Protein AF-A0A1Y1S8Y3-F1 (afdb_monomer_lite)

InterPro domains:
  IPR007216 CCR4-NOT transcription complex subunit 9 [PF04078] (50-292)
  IPR007216 CCR4-NOT transcription complex subunit 9 [PTHR12262] (25-291)
  IPR011989 Armadillo-like helical [G3DSA:1.25.10.10] (20-295)
  IPR016024 Armadillo-type fold [SSF48371] (67-255)

Organism: NCBI:txid1081671

Structure (mmCIF, N/CA/C/O backbone):
data_AF-A0A1Y1S8Y3-F1
#
_entry.id   AF-A0A1Y1S8Y3-F1
#
loop_
_atom_site.group_PDB
_atom_site.id
_atom_site.type_symbol
_atom_site.label_atom_id
_atom_site.label_alt_id
_atom_site.label_comp_id
_atom_site.label_asym_id
_atom_site.label_entity_id
_atom_site.label_seq_id
_atom_site.pdbx_PDB_ins_code
_atom_site.Cartn_x
_atom_site.Cartn_y
_atom_site.Cartn_z
_atom_site.occupancy
_atom_site.B_iso_or_equiv
_atom_site.auth_seq_id
_atom_site.auth_comp_id
_atom_site.auth_asym_id
_atom_site.auth_atom_id
_atom_site.pdbx_PDB_model_num
ATOM 1 N N . MET A 1 1 ? -6.348 7.889 -20.818 1.00 48.16 1 MET A N 1
ATOM 2 C CA . MET A 1 1 ? -5.487 6.954 -21.581 1.00 48.16 1 MET A CA 1
ATOM 3 C C . MET A 1 1 ? -6.387 5.888 -22.171 1.00 48.16 1 MET A C 1
ATOM 5 O O . MET A 1 1 ? -7.172 5.335 -21.415 1.00 48.16 1 MET A O 1
ATOM 9 N N . LYS A 1 2 ? -6.332 5.651 -23.490 1.00 38.19 2 LYS A N 1
ATOM 10 C CA . LYS A 1 2 ? -7.105 4.580 -24.145 1.00 38.19 2 LYS A CA 1
ATOM 11 C C . LYS A 1 2 ? -6.863 3.244 -23.430 1.00 38.19 2 LYS A C 1
ATOM 13 O O . LYS A 1 2 ? -5.738 2.984 -23.001 1.00 38.19 2 LYS A O 1
ATOM 18 N N . SER A 1 3 ? -7.905 2.426 -23.333 1.00 47.00 3 SER A N 1
ATOM 19 C CA . SER A 1 3 ? -7.959 1.068 -22.779 1.00 47.00 3 SER A CA 1
ATOM 20 C C . SER A 1 3 ? -7.138 0.062 -23.604 1.00 47.00 3 SER A C 1
ATOM 22 O O . SER A 1 3 ? -7.634 -0.967 -24.046 1.00 47.00 3 SER A O 1
ATOM 24 N N . LYS A 1 4 ? -5.853 0.349 -23.852 1.00 53.56 4 LYS A N 1
ATOM 25 C CA . LYS A 1 4 ? -4.958 -0.598 -24.522 1.00 53.56 4 LYS A CA 1
ATOM 26 C C . LYS A 1 4 ? -4.718 -1.786 -23.596 1.00 53.56 4 LYS A C 1
ATOM 28 O O . LYS A 1 4 ? -4.278 -1.619 -22.460 1.00 53.56 4 LYS A O 1
ATOM 33 N N . GLU A 1 5 ? -5.036 -2.985 -24.078 1.00 55.22 5 GLU A N 1
ATOM 34 C CA . GLU A 1 5 ? -4.913 -4.205 -23.283 1.00 55.22 5 GLU A CA 1
ATOM 35 C C . GLU A 1 5 ? -3.456 -4.579 -23.020 1.00 55.22 5 GLU A C 1
ATOM 37 O O . GLU A 1 5 ? -3.153 -4.962 -21.894 1.00 55.22 5 GLU A O 1
ATOM 42 N N . ASN A 1 6 ? -2.554 -4.331 -23.973 1.00 62.25 6 ASN A N 1
ATOM 43 C CA . ASN A 1 6 ? -1.124 -4.607 -23.854 1.00 62.25 6 ASN A CA 1
ATOM 44 C C . ASN A 1 6 ? -0.312 -3.363 -24.224 1.00 62.25 6 ASN A C 1
ATOM 46 O O . ASN A 1 6 ? -0.560 -2.750 -25.262 1.00 62.25 6 ASN A O 1
ATOM 50 N N . PHE A 1 7 ? 0.642 -3.008 -23.366 1.00 65.31 7 PHE A N 1
ATOM 51 C CA . PHE A 1 7 ? 1.628 -1.967 -23.635 1.00 65.31 7 PHE A CA 1
ATOM 52 C C . PHE A 1 7 ? 2.922 -2.618 -24.125 1.00 65.31 7 PHE A C 1
ATOM 54 O O . PHE A 1 7 ? 3.367 -3.623 -23.575 1.00 65.31 7 PHE A O 1
ATOM 61 N N . THR A 1 8 ? 3.518 -2.034 -25.153 1.00 64.56 8 THR A N 1
ATOM 62 C CA . THR A 1 8 ? 4.810 -2.407 -25.734 1.00 64.56 8 THR A CA 1
ATOM 63 C C . THR A 1 8 ? 5.733 -1.194 -25.722 1.00 64.56 8 THR A C 1
ATOM 65 O O . THR A 1 8 ? 5.259 -0.065 -25.639 1.00 64.56 8 THR A O 1
ATOM 68 N N . ALA A 1 9 ? 7.049 -1.389 -25.846 1.00 59.84 9 ALA A N 1
ATOM 69 C CA . ALA A 1 9 ? 8.006 -0.275 -25.887 1.00 59.84 9 ALA A CA 1
ATOM 70 C C . ALA A 1 9 ? 7.696 0.765 -26.990 1.00 59.84 9 ALA A C 1
ATOM 72 O O . ALA A 1 9 ? 8.004 1.940 -26.823 1.00 59.84 9 ALA A O 1
ATOM 73 N N . ALA A 1 10 ? 7.025 0.353 -28.075 1.00 64.38 10 ALA A N 1
ATOM 74 C CA . ALA A 1 10 ? 6.591 1.226 -29.169 1.00 64.38 10 ALA A CA 1
ATOM 75 C C . ALA A 1 10 ? 5.428 2.171 -28.801 1.00 64.38 10 ALA A C 1
ATOM 77 O O . ALA A 1 10 ? 5.121 3.088 -29.556 1.00 64.38 10 ALA A O 1
ATOM 78 N N . ASP A 1 11 ? 4.769 1.961 -27.659 1.00 68.25 11 ASP A N 1
ATOM 79 C CA . ASP A 1 11 ? 3.656 2.797 -27.192 1.00 68.25 11 ASP A CA 1
ATOM 80 C C . ASP A 1 11 ? 4.110 4.068 -26.466 1.00 68.25 11 ASP A C 1
ATOM 82 O O . ASP A 1 11 ? 3.275 4.827 -25.963 1.00 68.25 11 ASP A O 1
ATOM 86 N N . PHE A 1 12 ? 5.422 4.288 -26.383 1.00 76.19 12 PHE A N 1
ATOM 87 C CA . PHE A 1 12 ? 6.013 5.315 -25.544 1.00 76.19 12 PHE A CA 1
ATOM 88 C C . PHE A 1 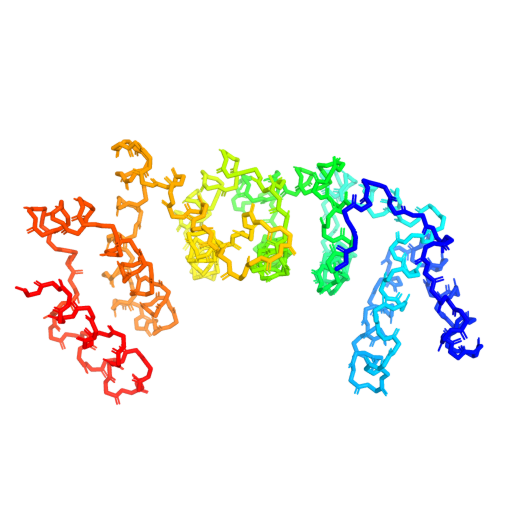12 ? 6.996 6.176 -26.315 1.00 76.19 12 PHE A C 1
ATOM 90 O O . PHE A 1 12 ? 7.790 5.699 -27.122 1.00 76.19 12 PHE A O 1
ATOM 97 N N . GLU A 1 13 ? 6.954 7.468 -26.020 1.00 82.50 13 GLU A N 1
ATOM 98 C CA . GLU A 1 13 ? 7.776 8.485 -26.661 1.00 82.50 13 GLU A CA 1
ATOM 99 C C . GLU A 1 13 ? 9.166 8.515 -26.009 1.00 82.50 13 GLU A C 1
ATOM 101 O O . GLU A 1 13 ? 9.552 9.495 -25.380 1.00 82.50 13 GLU A O 1
ATOM 106 N N . ILE A 1 14 ? 9.924 7.418 -26.141 1.00 81.38 14 ILE A N 1
ATOM 107 C CA . ILE A 1 14 ? 11.289 7.281 -25.590 1.00 81.38 14 ILE A CA 1
ATOM 108 C C . ILE A 1 14 ? 12.206 8.406 -26.105 1.00 81.38 14 ILE A C 1
ATOM 110 O O . ILE A 1 14 ? 13.127 8.820 -25.407 1.00 81.38 14 ILE A O 1
ATOM 114 N N . GLU A 1 15 ? 11.902 8.965 -27.279 1.00 82.12 15 GLU A N 1
ATOM 115 C CA . GLU A 1 15 ? 12.566 10.136 -27.868 1.00 82.12 15 GLU A CA 1
ATOM 116 C C . GLU A 1 15 ? 12.529 11.391 -26.975 1.00 82.12 15 GLU A C 1
ATOM 118 O O . GLU A 1 15 ? 13.373 12.271 -27.126 1.00 82.12 15 GLU A O 1
ATOM 123 N N . LYS A 1 16 ? 11.597 11.478 -26.014 1.00 85.19 16 LYS A N 1
ATOM 124 C CA . LYS A 1 16 ? 11.555 12.560 -25.014 1.00 85.19 16 LYS A CA 1
ATOM 125 C C . LYS A 1 16 ? 12.667 12.473 -23.972 1.00 85.19 16 LYS A C 1
ATOM 127 O O . LYS A 1 16 ? 12.916 13.446 -23.260 1.00 85.19 16 LYS A O 1
ATOM 132 N N . ILE A 1 17 ? 13.297 11.312 -23.818 1.00 88.06 17 ILE A N 1
ATOM 133 C CA . ILE A 1 17 ? 14.386 11.131 -22.863 1.00 88.06 17 ILE A CA 1
ATOM 134 C C . ILE A 1 17 ? 15.660 11.695 -23.488 1.00 88.06 17 ILE A C 1
ATOM 136 O O . ILE A 1 17 ? 16.074 11.278 -24.567 1.00 88.06 17 ILE A O 1
ATOM 140 N N . GLU A 1 18 ? 16.319 12.618 -22.787 1.00 90.50 18 GLU A N 1
ATOM 141 C CA . GLU A 1 18 ? 17.597 13.175 -23.234 1.00 90.50 18 GLU A CA 1
ATOM 142 C C . GLU A 1 18 ? 18.614 12.057 -23.550 1.00 90.50 18 GLU A C 1
ATOM 144 O O . GLU A 1 18 ? 18.798 11.161 -22.717 1.00 90.50 18 GLU A O 1
ATOM 149 N N . PRO A 1 19 ? 19.353 12.118 -24.676 1.00 90.19 19 PRO A N 1
ATOM 150 C CA . PRO A 1 19 ? 20.247 11.036 -25.104 1.00 90.19 19 PRO A CA 1
ATOM 151 C C . PRO A 1 19 ? 21.279 10.610 -24.051 1.00 90.19 19 PRO A C 1
ATOM 153 O O . PRO A 1 19 ? 21.524 9.422 -23.850 1.00 90.19 19 PRO A O 1
ATOM 156 N N . ASN A 1 20 ? 21.850 11.571 -23.317 1.00 90.69 20 ASN A N 1
ATOM 157 C CA . ASN A 1 20 ? 22.802 11.285 -22.239 1.00 90.69 20 ASN A CA 1
ATOM 158 C C . ASN A 1 20 ? 22.142 10.530 -21.075 1.00 90.69 20 ASN A C 1
ATOM 160 O O . ASN A 1 20 ? 22.729 9.602 -20.521 1.00 90.69 20 ASN A O 1
ATOM 164 N N . THR A 1 21 ? 20.908 10.907 -20.730 1.00 91.12 21 THR A N 1
ATOM 165 C CA . THR A 1 21 ? 20.109 10.227 -19.705 1.00 91.12 21 THR A CA 1
ATOM 166 C C . THR A 1 21 ? 19.764 8.807 -20.152 1.00 91.12 21 THR A C 1
ATOM 168 O O . THR A 1 21 ? 19.892 7.878 -19.359 1.00 91.12 21 THR A O 1
ATOM 171 N N . LEU A 1 22 ? 19.396 8.618 -21.421 1.00 91.69 22 LEU A N 1
ATOM 172 C CA . LEU A 1 22 ? 19.073 7.309 -21.991 1.00 91.69 22 LEU A CA 1
ATOM 173 C C . LEU A 1 22 ? 20.278 6.353 -21.991 1.00 91.69 22 LEU A C 1
ATOM 175 O O . LEU A 1 22 ? 20.147 5.193 -21.596 1.00 91.69 22 LEU A O 1
ATOM 179 N N . ASN A 1 23 ? 21.461 6.839 -22.376 1.00 92.56 23 ASN A N 1
ATOM 180 C CA . ASN A 1 23 ? 22.696 6.048 -22.356 1.00 92.56 23 ASN A CA 1
ATOM 181 C C . ASN A 1 23 ? 23.056 5.599 -20.934 1.00 92.56 23 ASN A C 1
ATOM 183 O O . ASN A 1 23 ? 23.370 4.429 -20.709 1.00 92.56 23 ASN A O 1
ATOM 187 N N . LEU A 1 24 ? 22.960 6.511 -19.963 1.00 94.19 24 LEU A N 1
ATOM 188 C CA . LEU A 1 24 ? 23.229 6.195 -18.563 1.00 94.19 24 LEU A CA 1
ATOM 189 C C . LEU A 1 24 ? 22.193 5.220 -17.985 1.00 94.19 24 LEU A C 1
ATOM 191 O O . LEU A 1 24 ? 22.572 4.269 -17.307 1.00 94.19 24 LEU A O 1
ATOM 195 N N . LEU A 1 25 ? 20.905 5.402 -18.296 1.00 93.81 25 LEU A N 1
ATOM 196 C CA . LEU A 1 25 ? 19.848 4.458 -17.919 1.00 93.81 25 LEU A CA 1
ATOM 197 C C . LEU A 1 25 ? 20.121 3.062 -18.476 1.00 93.81 25 LEU A C 1
ATOM 199 O O . LEU A 1 25 ? 20.047 2.089 -17.736 1.00 93.81 25 LEU A O 1
ATOM 203 N N . THR A 1 26 ? 20.477 2.965 -19.756 1.00 93.62 26 THR A N 1
ATOM 204 C CA . THR A 1 26 ? 20.794 1.690 -20.416 1.00 93.62 26 THR A CA 1
ATOM 205 C C . THR A 1 26 ? 21.944 0.974 -19.710 1.00 93.62 26 THR A C 1
ATOM 207 O O . THR A 1 26 ? 21.852 -0.224 -19.431 1.00 93.62 26 THR A O 1
ATOM 210 N N . HIS A 1 27 ? 23.003 1.712 -19.364 1.00 95.44 27 HIS A N 1
ATOM 211 C CA . HIS A 1 27 ? 24.125 1.178 -18.598 1.00 95.44 27 HIS A CA 1
ATOM 212 C C . HIS A 1 27 ? 23.679 0.684 -17.216 1.00 95.44 27 HIS A C 1
ATOM 214 O O . HIS A 1 27 ? 23.921 -0.469 -16.880 1.00 95.44 27 HIS A O 1
ATOM 220 N N . LEU A 1 28 ? 22.977 1.516 -16.440 1.00 95.38 28 LEU A N 1
ATOM 221 C CA . LEU A 1 28 ? 22.534 1.164 -15.087 1.00 95.38 28 LEU A CA 1
ATOM 222 C C . LEU A 1 28 ? 21.593 -0.045 -15.079 1.00 95.38 28 LEU A C 1
ATOM 224 O O . LEU A 1 28 ? 21.783 -0.956 -14.281 1.00 95.38 28 LEU A O 1
ATOM 228 N N . VAL A 1 29 ? 20.614 -0.098 -15.986 1.00 94.75 29 VAL A N 1
ATOM 229 C CA . VAL A 1 29 ? 19.689 -1.237 -16.093 1.00 94.75 29 VAL A CA 1
ATOM 230 C C . VAL A 1 29 ? 20.443 -2.520 -16.443 1.00 94.75 29 VAL A C 1
ATOM 232 O O . VAL A 1 29 ? 20.215 -3.555 -15.819 1.00 94.75 29 VAL A O 1
ATOM 235 N N . THR A 1 30 ? 21.391 -2.449 -17.380 1.00 94.50 30 THR A N 1
ATOM 236 C CA . THR A 1 30 ? 22.232 -3.600 -17.740 1.00 94.50 30 THR A CA 1
ATOM 237 C C . THR A 1 30 ? 23.092 -4.053 -16.557 1.00 94.50 30 THR A C 1
ATOM 239 O O . THR A 1 30 ? 23.192 -5.253 -16.302 1.00 94.50 30 THR A O 1
ATOM 242 N N . SER A 1 31 ? 23.653 -3.116 -15.788 1.00 93.50 31 SER A N 1
ATOM 243 C CA . SER A 1 31 ? 24.420 -3.422 -14.577 1.00 93.50 31 SER A CA 1
ATOM 244 C C . SER A 1 31 ? 23.573 -4.125 -13.520 1.00 93.50 31 SER A C 1
ATOM 246 O O . SER A 1 31 ? 24.040 -5.101 -12.942 1.00 93.50 31 SER A O 1
ATOM 248 N N . VAL A 1 32 ? 22.320 -3.703 -13.305 1.00 92.44 32 VAL A N 1
ATOM 249 C CA . VAL A 1 32 ? 21.393 -4.381 -12.376 1.00 92.44 32 VAL A CA 1
ATOM 250 C C . VAL A 1 32 ? 21.122 -5.820 -12.801 1.00 92.44 32 VAL A C 1
ATOM 252 O O . VAL A 1 32 ? 21.079 -6.710 -11.956 1.00 92.44 32 VAL A O 1
ATOM 255 N N . MET A 1 33 ? 20.970 -6.064 -14.104 1.00 91.62 33 MET A N 1
ATOM 256 C CA . MET A 1 33 ? 20.730 -7.411 -14.631 1.00 91.62 33 MET A CA 1
ATOM 257 C C . MET A 1 33 ? 21.935 -8.346 -14.466 1.00 91.62 33 MET A C 1
ATOM 259 O O . MET A 1 33 ? 21.764 -9.560 -14.395 1.00 91.62 33 MET A O 1
ATOM 263 N N . GLN A 1 34 ? 23.152 -7.801 -14.425 1.00 89.69 34 GLN A N 1
ATOM 264 C CA . GLN A 1 34 ? 24.378 -8.574 -14.210 1.00 89.69 34 GLN A CA 1
ATOM 265 C C . GLN A 1 34 ? 24.706 -8.740 -12.724 1.00 89.69 34 GLN A C 1
ATOM 267 O O . GLN A 1 34 ? 25.225 -9.776 -12.313 1.00 89.69 34 GLN A O 1
ATOM 272 N N . ASN A 1 35 ? 24.427 -7.712 -11.925 1.00 87.62 35 ASN A N 1
ATOM 273 C CA . ASN A 1 35 ? 24.719 -7.675 -10.506 1.00 87.62 35 ASN A CA 1
ATOM 274 C C . ASN A 1 35 ? 23.635 -6.895 -9.754 1.00 87.62 35 ASN A C 1
ATOM 276 O O . ASN A 1 35 ? 23.517 -5.674 -9.869 1.00 87.62 35 ASN A O 1
ATOM 280 N N . GLU A 1 36 ? 22.906 -7.602 -8.893 1.00 83.62 36 GLU A N 1
ATOM 281 C CA . GLU A 1 36 ? 21.835 -7.031 -8.076 1.00 83.62 36 GLU A CA 1
ATOM 282 C C . GLU A 1 36 ? 22.298 -5.872 -7.180 1.00 83.62 36 GLU A C 1
ATOM 284 O O . GLU A 1 36 ? 21.490 -5.018 -6.815 1.00 83.62 36 GLU A O 1
ATOM 289 N N . SER A 1 37 ? 23.589 -5.797 -6.828 1.00 84.94 37 SER A N 1
ATOM 290 C CA . SER A 1 37 ? 24.108 -4.693 -6.014 1.00 84.94 37 SER A CA 1
ATOM 291 C C . SER A 1 37 ? 24.010 -3.338 -6.717 1.00 84.94 37 SER A C 1
ATOM 293 O O . SER A 1 37 ? 23.940 -2.319 -6.039 1.00 84.94 37 SER A O 1
ATOM 295 N N . ALA A 1 38 ? 23.946 -3.307 -8.053 1.00 89.94 38 ALA A N 1
ATOM 296 C CA . ALA A 1 38 ? 23.761 -2.073 -8.816 1.00 89.94 38 ALA A CA 1
ATOM 297 C C . ALA A 1 38 ? 22.335 -1.497 -8.689 1.00 89.94 38 ALA A C 1
ATOM 299 O O . ALA A 1 38 ? 22.071 -0.379 -9.133 1.00 89.94 38 ALA A O 1
ATOM 300 N N . ALA A 1 39 ? 21.393 -2.226 -8.069 1.00 91.31 39 ALA A N 1
ATOM 301 C CA . ALA A 1 39 ? 20.014 -1.765 -7.911 1.00 91.31 39 ALA A CA 1
ATOM 302 C C . ALA A 1 39 ? 19.911 -0.481 -7.074 1.00 91.31 39 ALA A C 1
ATOM 304 O O . ALA A 1 39 ? 19.016 0.328 -7.318 1.00 91.31 39 ALA A O 1
ATOM 305 N N . SER A 1 40 ? 20.824 -0.264 -6.118 1.00 92.38 40 SER A N 1
ATOM 306 C CA . SER A 1 40 ? 20.867 0.982 -5.343 1.00 92.38 40 SER A CA 1
ATOM 307 C C . SER A 1 40 ? 21.249 2.183 -6.205 1.00 92.38 40 SER A C 1
ATOM 309 O O . SER A 1 40 ? 20.622 3.229 -6.083 1.00 92.38 40 SER A O 1
ATOM 311 N N . GLU A 1 41 ? 22.210 2.023 -7.118 1.00 94.25 41 GLU A N 1
ATOM 312 C CA . GLU A 1 41 ? 22.646 3.096 -8.021 1.00 94.25 41 GLU A CA 1
ATOM 313 C C . GLU A 1 41 ? 21.522 3.498 -8.979 1.00 94.25 41 GLU A C 1
ATOM 315 O O . GLU A 1 41 ? 21.231 4.683 -9.150 1.00 94.25 41 GLU A O 1
ATOM 320 N N . LEU A 1 42 ? 20.829 2.510 -9.562 1.00 95.56 42 LEU A N 1
ATOM 321 C CA . LEU A 1 42 ? 19.668 2.779 -10.408 1.00 95.56 42 LEU A CA 1
ATOM 322 C C . LEU A 1 42 ? 18.541 3.449 -9.610 1.00 95.56 42 LEU A C 1
ATOM 324 O O . LEU A 1 42 ? 17.929 4.400 -10.094 1.00 95.56 42 LEU A O 1
ATOM 328 N N . TYR A 1 43 ? 18.277 2.994 -8.385 1.00 95.12 43 TYR A N 1
ATOM 329 C CA . TYR A 1 43 ? 17.276 3.607 -7.514 1.00 95.12 43 TYR A CA 1
ATOM 330 C C . TYR A 1 43 ? 17.588 5.083 -7.211 1.00 95.12 43 TYR A C 1
ATOM 332 O O . TYR A 1 43 ? 16.712 5.935 -7.375 1.00 95.12 43 TYR A O 1
ATOM 340 N N . GLU A 1 44 ? 18.824 5.402 -6.821 1.00 94.56 44 GLU A N 1
ATOM 341 C CA . GLU A 1 44 ? 19.261 6.777 -6.541 1.00 94.56 44 GLU A CA 1
ATOM 342 C C . GLU A 1 44 ? 19.167 7.665 -7.786 1.00 94.56 44 GLU A C 1
ATOM 344 O O . GLU A 1 44 ? 18.659 8.790 -7.727 1.00 94.56 44 GLU A O 1
ATOM 349 N N . PHE A 1 45 ? 19.578 7.136 -8.941 1.00 94.94 45 PHE A N 1
ATOM 350 C CA . PHE A 1 45 ? 19.455 7.836 -10.213 1.00 94.94 45 PHE A CA 1
ATOM 351 C C . PHE A 1 45 ? 17.995 8.177 -10.540 1.00 94.94 45 PHE A C 1
ATOM 353 O O . PHE A 1 45 ? 17.678 9.316 -10.897 1.00 94.94 45 PHE A O 1
ATOM 360 N N . LEU A 1 46 ? 17.084 7.214 -10.379 1.00 95.38 46 LEU A N 1
ATOM 361 C CA . LEU A 1 46 ? 15.660 7.420 -10.632 1.00 95.38 46 LEU A CA 1
ATOM 362 C C . LEU A 1 46 ? 15.009 8.375 -9.624 1.00 95.38 46 LEU A C 1
ATOM 364 O O . LEU A 1 46 ? 14.139 9.154 -10.018 1.00 95.38 46 LEU A O 1
ATOM 368 N N . GLN A 1 47 ? 15.432 8.369 -8.356 1.00 93.81 47 GLN A N 1
ATOM 369 C CA . GLN A 1 47 ? 15.002 9.379 -7.383 1.00 93.81 47 GLN A CA 1
ATOM 370 C C . GLN A 1 47 ? 15.418 10.787 -7.820 1.00 93.81 47 GLN A C 1
ATOM 372 O O . GLN A 1 47 ? 14.584 11.690 -7.842 1.00 93.81 47 GLN A O 1
ATOM 377 N N . CYS A 1 48 ? 16.670 10.969 -8.242 1.00 93.38 48 CYS A N 1
ATOM 378 C CA . CYS A 1 48 ? 17.148 12.254 -8.748 1.00 93.38 48 CYS A CA 1
ATOM 379 C C . CYS A 1 48 ? 16.347 12.712 -9.979 1.00 93.38 48 CYS A C 1
ATOM 381 O O . CYS A 1 48 ? 15.907 13.863 -10.060 1.00 93.38 48 CYS A O 1
ATOM 383 N N . LYS A 1 49 ? 16.079 11.807 -10.929 1.00 92.06 49 LYS A N 1
ATOM 384 C CA . LYS A 1 49 ? 15.274 12.123 -12.120 1.00 92.06 49 LYS A CA 1
ATOM 385 C C . LYS A 1 49 ? 13.817 12.432 -11.803 1.00 92.06 49 LYS A C 1
ATOM 387 O O . LYS A 1 49 ? 13.242 13.297 -12.456 1.00 92.06 49 LYS A O 1
ATOM 392 N N . LYS A 1 50 ? 13.235 11.826 -10.770 1.00 91.75 50 LYS A N 1
ATOM 393 C CA . LYS A 1 50 ? 11.889 12.182 -10.301 1.00 91.75 50 LYS A CA 1
ATOM 394 C C . LYS A 1 50 ? 11.789 13.654 -9.890 1.00 91.75 50 LYS A C 1
ATOM 396 O O . LYS A 1 50 ? 10.766 14.295 -10.126 1.00 91.75 50 LYS A O 1
ATOM 401 N N . GLU A 1 51 ? 12.843 14.202 -9.293 1.00 90.44 51 GLU A N 1
ATOM 402 C CA . GLU A 1 51 ? 12.874 15.600 -8.852 1.00 90.44 51 GLU A CA 1
ATOM 403 C C . GLU A 1 51 ? 13.252 16.567 -9.980 1.00 90.44 51 GLU A C 1
ATOM 405 O O . GLU A 1 51 ? 12.680 17.657 -10.068 1.00 90.44 51 GLU A O 1
ATOM 410 N N . THR A 1 52 ? 14.171 16.156 -10.858 1.00 88.69 52 THR A N 1
ATOM 411 C CA . THR A 1 52 ? 14.804 17.025 -11.868 1.00 88.69 52 THR A CA 1
ATOM 412 C C . THR A 1 52 ? 14.190 16.941 -13.268 1.00 88.69 52 THR A C 1
ATOM 414 O O . THR A 1 52 ? 14.260 17.913 -14.010 1.00 88.69 52 THR A O 1
ATOM 417 N N . ALA A 1 53 ? 13.562 15.821 -13.635 1.00 84.81 53 ALA A N 1
ATOM 418 C CA . ALA A 1 53 ? 13.071 15.528 -14.986 1.00 84.81 53 ALA A CA 1
ATOM 419 C C . ALA A 1 53 ? 11.580 15.141 -14.983 1.00 84.81 53 ALA A C 1
ATOM 421 O O . ALA A 1 53 ? 11.174 14.116 -15.527 1.00 84.81 53 ALA A O 1
ATOM 422 N N . LYS A 1 54 ? 10.740 15.974 -14.354 1.00 82.56 54 LYS A N 1
ATOM 423 C CA . LYS A 1 54 ? 9.300 15.705 -14.160 1.00 82.56 54 LYS A CA 1
ATOM 424 C C . LYS A 1 54 ? 8.516 15.500 -15.457 1.00 82.56 54 LYS A C 1
ATOM 426 O O . LYS A 1 54 ? 7.509 14.805 -15.441 1.00 82.56 54 LYS A O 1
ATOM 431 N N . GLU A 1 55 ? 8.958 16.106 -16.555 1.00 84.31 55 GLU A N 1
ATOM 432 C CA . GLU A 1 55 ? 8.274 16.023 -17.851 1.00 84.31 55 GLU A CA 1
ATOM 433 C C . GLU A 1 55 ? 8.484 14.678 -18.556 1.00 84.31 55 GLU A C 1
ATOM 435 O O . GLU A 1 55 ? 7.609 14.258 -19.305 1.00 84.31 55 GLU A O 1
ATOM 440 N N . SER A 1 56 ? 9.605 13.995 -18.291 1.00 88.62 56 SER A N 1
ATOM 441 C CA . SER A 1 56 ? 9.975 12.716 -18.917 1.00 88.62 56 SER A CA 1
ATOM 442 C C . SER A 1 56 ? 10.060 11.549 -17.929 1.00 88.62 56 SER A C 1
ATOM 444 O O . SER A 1 56 ? 10.422 10.435 -18.306 1.00 88.62 56 SER A O 1
ATOM 446 N N . ILE A 1 57 ? 9.722 11.766 -16.650 1.00 92.19 57 ILE A N 1
ATOM 447 C CA . ILE A 1 57 ? 9.814 10.736 -15.603 1.00 92.19 57 ILE A CA 1
ATOM 448 C C . ILE A 1 57 ? 8.972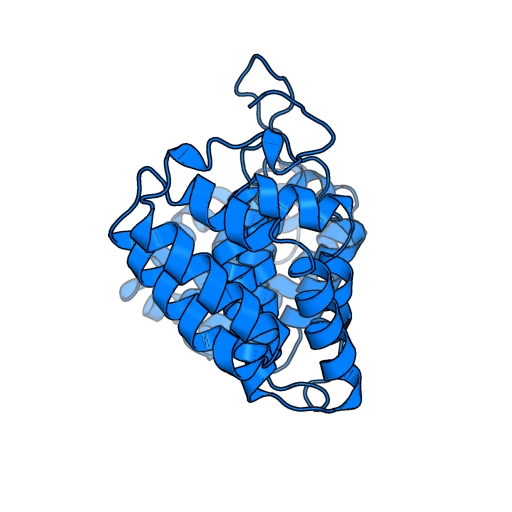 9.500 -15.924 1.00 92.19 57 ILE A C 1
ATOM 450 O O . ILE A 1 57 ? 9.386 8.372 -15.655 1.00 92.19 57 ILE A O 1
ATOM 454 N N . ARG A 1 58 ? 7.816 9.713 -16.558 1.00 91.88 58 ARG A N 1
ATOM 455 C CA . ARG A 1 58 ? 6.932 8.647 -17.019 1.00 91.88 58 ARG A CA 1
ATOM 456 C C . ARG A 1 58 ? 7.636 7.771 -18.049 1.00 91.88 58 ARG A C 1
ATOM 458 O O . ARG A 1 58 ? 7.698 6.555 -17.883 1.00 91.88 58 ARG A O 1
ATOM 465 N N . GLU A 1 59 ? 8.194 8.382 -19.088 1.00 91.50 59 GLU A N 1
ATOM 466 C CA . GLU A 1 59 ? 8.949 7.699 -20.133 1.00 91.50 59 GLU A CA 1
ATOM 467 C C . GLU A 1 59 ? 10.172 6.976 -19.550 1.00 91.50 59 GLU A C 1
ATOM 469 O O . GLU A 1 59 ? 10.454 5.849 -19.950 1.00 91.50 59 GLU A O 1
ATOM 474 N N . ILE A 1 60 ? 10.843 7.555 -18.548 1.00 93.75 60 ILE A N 1
ATOM 475 C CA . ILE A 1 60 ? 11.967 6.925 -17.839 1.00 93.75 60 ILE A CA 1
ATOM 476 C C . ILE A 1 60 ? 11.527 5.652 -17.096 1.00 93.75 60 ILE A C 1
ATOM 478 O O . ILE A 1 60 ? 12.169 4.611 -17.242 1.00 93.75 60 ILE A O 1
ATOM 482 N N . TYR A 1 61 ? 10.445 5.696 -16.311 1.00 94.62 61 TYR A N 1
ATOM 483 C CA . TYR A 1 61 ? 9.961 4.518 -15.572 1.00 94.62 61 TYR A CA 1
ATOM 484 C C . TYR A 1 61 ? 9.518 3.401 -16.507 1.00 94.62 61 TYR A C 1
ATOM 486 O O . TYR A 1 61 ? 9.852 2.235 -16.291 1.00 94.62 61 TYR A O 1
ATOM 494 N N . VAL A 1 62 ? 8.815 3.763 -17.577 1.00 92.81 62 VAL A N 1
ATOM 495 C CA . VAL A 1 62 ? 8.430 2.827 -18.628 1.00 92.81 62 VAL A CA 1
ATOM 496 C C . VAL A 1 62 ? 9.663 2.225 -19.301 1.00 92.81 62 VAL A C 1
ATOM 498 O O . VAL A 1 62 ? 9.712 1.008 -19.466 1.00 92.81 62 VAL A O 1
ATOM 501 N N . PHE A 1 63 ? 10.657 3.039 -19.667 1.00 93.00 63 PHE A N 1
ATOM 502 C CA . PHE A 1 63 ? 11.884 2.558 -20.300 1.00 93.00 63 PHE A CA 1
ATOM 503 C C . PHE A 1 63 ? 12.578 1.508 -19.432 1.00 93.00 63 PHE A C 1
ATOM 505 O O . PHE A 1 63 ? 12.897 0.431 -19.925 1.00 93.00 63 PHE A O 1
ATOM 512 N N . VAL A 1 64 ? 12.752 1.788 -18.136 1.00 94.62 64 VAL A N 1
ATOM 513 C CA . VAL A 1 64 ? 13.360 0.838 -17.193 1.00 94.62 64 VAL A CA 1
ATOM 514 C C . VAL A 1 64 ? 12.529 -0.441 -17.097 1.00 94.62 64 VAL A C 1
ATOM 516 O O . VAL A 1 64 ? 13.070 -1.533 -17.240 1.00 94.62 64 VAL A O 1
ATOM 519 N N . TRP A 1 65 ? 11.213 -0.325 -16.895 1.00 95.25 65 TRP A N 1
ATOM 520 C CA . TRP A 1 65 ? 10.343 -1.484 -16.692 1.00 95.25 65 TRP A CA 1
ATOM 521 C C . TRP A 1 65 ? 10.256 -2.407 -17.912 1.00 95.25 65 TRP A C 1
ATOM 523 O O . TRP A 1 65 ? 10.248 -3.626 -17.755 1.00 95.25 65 TRP A O 1
ATOM 533 N N . PHE A 1 66 ? 10.188 -1.842 -19.119 1.00 92.62 66 PHE A N 1
ATOM 534 C CA . PHE A 1 66 ? 10.095 -2.597 -20.373 1.00 92.62 66 PHE A CA 1
ATOM 535 C C . PHE A 1 66 ? 11.452 -2.849 -21.035 1.00 92.62 66 PHE A C 1
ATOM 537 O O . PHE A 1 66 ? 11.494 -3.363 -22.156 1.00 92.62 66 PHE A O 1
ATOM 544 N N . TYR A 1 67 ? 12.559 -2.527 -20.361 1.00 92.94 67 TYR A N 1
ATOM 545 C CA . TYR A 1 67 ? 13.881 -2.867 -20.862 1.00 92.94 67 TYR A CA 1
ATOM 546 C C . TYR A 1 67 ? 14.005 -4.395 -21.014 1.00 92.94 67 TYR A C 1
ATOM 548 O O . TYR A 1 67 ? 13.629 -5.134 -20.092 1.00 92.94 67 TYR A O 1
ATOM 556 N N . PRO A 1 68 ? 14.509 -4.905 -22.155 1.00 91.00 68 PRO A N 1
ATOM 557 C CA . PRO A 1 68 ? 14.553 -6.338 -22.421 1.00 91.00 68 PRO A CA 1
ATOM 558 C C . PRO A 1 68 ? 15.227 -7.130 -21.295 1.00 91.00 68 PRO A C 1
ATOM 560 O O . PRO A 1 68 ? 16.380 -6.893 -20.953 1.00 91.00 68 PRO A O 1
ATOM 563 N N . GLY A 1 69 ? 14.500 -8.089 -20.718 1.00 91.25 69 GLY A N 1
ATOM 564 C CA . GLY A 1 69 ? 15.003 -8.969 -19.658 1.00 91.25 69 GLY A CA 1
ATOM 565 C C . GLY A 1 69 ? 14.972 -8.389 -18.239 1.00 91.25 69 GLY A C 1
ATOM 566 O O . GLY A 1 69 ? 15.147 -9.153 -17.291 1.00 91.25 69 GLY A O 1
ATOM 567 N N . PHE A 1 70 ? 14.676 -7.098 -18.051 1.00 94.25 70 PHE A N 1
ATOM 568 C CA . PHE A 1 70 ? 14.668 -6.479 -16.721 1.00 94.25 70 PHE A CA 1
ATOM 569 C C . PHE A 1 70 ? 13.607 -7.092 -15.792 1.00 94.25 70 PHE A C 1
ATOM 571 O O . PHE A 1 70 ? 13.913 -7.476 -14.666 1.00 94.25 70 PHE A O 1
ATOM 578 N N . GLN A 1 71 ? 12.380 -7.290 -16.286 1.00 93.69 71 GLN A N 1
ATOM 579 C CA . GLN A 1 71 ? 11.295 -7.921 -15.517 1.00 93.69 71 GLN A CA 1
ATOM 580 C C . GLN A 1 71 ? 11.651 -9.344 -15.061 1.00 93.69 71 GLN A C 1
ATOM 582 O O . GLN A 1 71 ? 11.389 -9.721 -13.920 1.00 93.69 71 GLN A O 1
ATOM 587 N N . LEU A 1 72 ? 12.280 -10.129 -15.943 1.00 92.56 72 LEU A N 1
ATOM 588 C CA . LEU A 1 72 ? 12.735 -11.485 -15.629 1.00 92.56 72 LEU A CA 1
ATOM 589 C C . LEU A 1 72 ? 13.855 -11.466 -14.589 1.00 92.56 72 LEU A C 1
ATOM 591 O O . LEU A 1 72 ? 13.839 -12.284 -13.675 1.00 92.56 72 LEU A O 1
ATOM 595 N N . SER A 1 73 ? 14.786 -10.514 -14.696 1.00 92.38 73 SER A N 1
ATOM 596 C CA . SER A 1 73 ? 15.844 -10.320 -13.705 1.00 92.38 73 SER A CA 1
ATOM 597 C C . SER A 1 73 ? 15.264 -10.009 -12.326 1.00 92.38 73 SER A C 1
ATOM 599 O O . SER A 1 73 ? 15.651 -10.648 -11.354 1.00 92.38 73 SER A O 1
ATOM 601 N N . LEU A 1 74 ? 14.290 -9.093 -12.239 1.00 92.38 74 LEU A N 1
ATOM 602 C CA . LEU A 1 74 ? 13.613 -8.758 -10.982 1.00 92.38 74 LEU A CA 1
ATOM 603 C C . LEU A 1 74 ? 12.924 -9.976 -10.356 1.00 92.38 74 LEU A C 1
ATOM 605 O O . LEU A 1 74 ? 13.057 -10.218 -9.156 1.00 92.38 74 LEU A O 1
ATOM 609 N N . LEU A 1 75 ? 12.199 -10.755 -11.164 1.00 92.00 75 LEU A N 1
ATOM 610 C CA . LEU A 1 75 ? 11.540 -11.975 -10.696 1.00 92.00 75 LEU A CA 1
ATOM 611 C C . LEU A 1 75 ? 12.548 -13.022 -10.236 1.00 92.00 75 LEU A C 1
ATOM 613 O O . LEU A 1 75 ? 12.334 -13.650 -9.205 1.00 92.00 75 LEU A O 1
ATOM 617 N N . ASN A 1 76 ? 13.654 -13.189 -10.960 1.00 90.81 76 ASN A N 1
ATOM 618 C CA . ASN A 1 76 ? 14.717 -14.099 -10.559 1.00 90.81 76 ASN A CA 1
ATOM 619 C C . ASN A 1 76 ? 15.303 -13.704 -9.198 1.00 90.81 76 ASN A C 1
ATOM 621 O O . ASN A 1 76 ? 15.458 -14.571 -8.341 1.00 90.81 76 ASN A O 1
ATOM 625 N N . SER A 1 77 ? 15.553 -12.414 -8.964 1.00 89.75 77 SER A N 1
ATOM 626 C CA . SER A 1 77 ? 16.024 -11.907 -7.670 1.00 89.75 77 SER A CA 1
ATOM 627 C C . SER A 1 77 ? 15.019 -12.156 -6.543 1.00 89.75 77 SER A C 1
ATOM 629 O O . SER A 1 77 ? 15.382 -12.642 -5.472 1.00 89.75 77 SER A O 1
ATOM 631 N N . ILE A 1 78 ? 13.733 -11.890 -6.796 1.00 90.44 78 ILE A N 1
ATOM 632 C CA . ILE A 1 78 ? 12.651 -12.138 -5.834 1.00 90.44 78 ILE A CA 1
ATOM 633 C C . ILE A 1 78 ? 12.547 -13.631 -5.493 1.00 90.44 78 ILE A C 1
ATOM 635 O O . ILE A 1 78 ? 12.485 -13.989 -4.318 1.00 90.44 78 ILE A O 1
ATOM 639 N N . CYS A 1 79 ? 12.549 -14.503 -6.500 1.00 89.19 79 CYS A N 1
ATOM 640 C CA . CYS A 1 79 ? 12.441 -15.947 -6.310 1.00 89.19 79 CYS A CA 1
ATOM 641 C C . CYS A 1 79 ? 13.688 -16.538 -5.640 1.00 89.19 79 CYS A C 1
ATOM 643 O O . CYS A 1 79 ? 13.568 -17.409 -4.781 1.00 89.19 79 CYS A O 1
ATOM 645 N N . SER A 1 80 ? 14.880 -16.053 -5.996 1.00 87.31 80 SER A N 1
ATOM 646 C CA . SER A 1 80 ? 16.143 -16.501 -5.395 1.00 87.31 80 SER A CA 1
ATOM 647 C C . SER A 1 80 ? 16.213 -16.148 -3.912 1.00 87.31 80 SER A C 1
ATOM 649 O O . SER A 1 80 ? 16.717 -16.932 -3.113 1.00 87.31 80 SER A O 1
ATOM 651 N N . ALA A 1 81 ? 15.626 -15.020 -3.503 1.00 86.81 81 ALA A N 1
ATOM 652 C CA . ALA A 1 81 ? 15.584 -14.635 -2.097 1.00 86.81 81 ALA A CA 1
ATOM 653 C C . ALA A 1 81 ? 14.837 -15.631 -1.193 1.00 86.81 81 ALA A C 1
ATOM 655 O O . ALA A 1 81 ? 15.073 -15.637 0.014 1.00 86.81 81 ALA A O 1
ATOM 656 N N . TYR A 1 82 ? 13.976 -16.490 -1.746 1.00 85.31 82 TYR A N 1
ATOM 657 C CA . TYR A 1 82 ? 13.335 -17.560 -0.979 1.00 85.31 82 TYR A CA 1
ATOM 658 C C . TYR A 1 82 ? 14.290 -18.686 -0.584 1.00 85.31 82 TYR A C 1
ATOM 660 O O . TYR A 1 82 ? 13.977 -19.447 0.328 1.00 85.31 82 TYR A O 1
ATOM 668 N N . THR A 1 83 ? 15.424 -18.823 -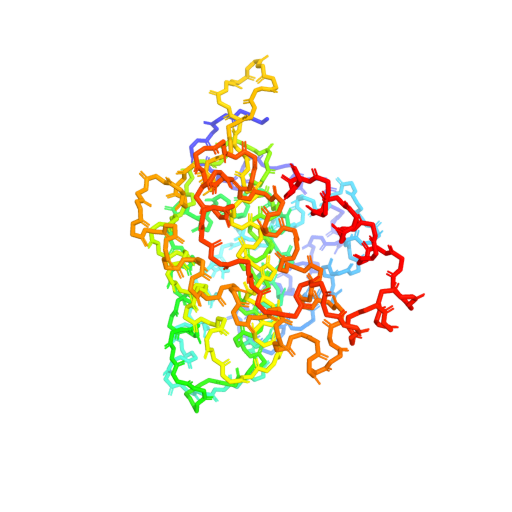1.272 1.00 80.25 83 THR A N 1
ATOM 669 C CA . THR A 1 83 ? 16.376 -19.916 -1.052 1.00 80.25 83 THR A CA 1
ATOM 670 C C . THR A 1 83 ? 17.675 -19.440 -0.414 1.00 80.25 83 THR A C 1
ATOM 672 O O . THR A 1 83 ? 18.229 -20.154 0.418 1.00 80.25 83 THR A O 1
ATOM 675 N N . THR A 1 84 ? 18.167 -18.246 -0.762 1.00 69.25 84 THR A N 1
ATOM 676 C CA . THR A 1 84 ? 19.515 -17.797 -0.372 1.00 69.25 84 THR A CA 1
ATOM 677 C C . THR A 1 84 ? 19.568 -16.820 0.801 1.00 69.25 84 THR A C 1
ATOM 679 O O . THR A 1 84 ? 20.662 -16.546 1.288 1.00 69.25 84 THR A O 1
ATOM 682 N N . ASN A 1 85 ? 18.433 -16.321 1.310 1.00 62.72 85 ASN A N 1
ATOM 683 C CA . ASN A 1 85 ? 18.366 -15.422 2.475 1.00 62.72 85 ASN A CA 1
ATOM 684 C C . ASN A 1 85 ? 19.381 -14.253 2.449 1.00 62.72 85 ASN A C 1
ATOM 686 O O . ASN A 1 85 ? 19.860 -13.830 3.501 1.00 62.72 85 ASN A O 1
ATOM 690 N N . THR A 1 86 ? 19.724 -13.703 1.277 1.00 62.78 86 THR A N 1
ATOM 691 C CA . THR A 1 86 ? 20.624 -12.541 1.152 1.00 62.78 86 THR A CA 1
ATOM 692 C C . THR A 1 86 ? 19.818 -11.234 1.179 1.00 62.78 86 THR A C 1
ATOM 694 O O . THR A 1 86 ? 19.150 -10.906 0.199 1.00 62.78 86 THR A O 1
ATOM 697 N N . PRO A 1 87 ? 19.844 -10.454 2.279 1.00 61.69 87 PRO A N 1
ATOM 698 C CA . PRO A 1 87 ? 18.838 -9.417 2.511 1.00 61.69 87 PRO A CA 1
ATOM 699 C C . PRO A 1 87 ? 19.163 -8.056 1.874 1.00 61.69 87 PRO A C 1
ATOM 701 O O . PRO A 1 87 ? 18.249 -7.266 1.647 1.00 61.69 87 PRO A O 1
ATOM 704 N N . SER A 1 88 ? 20.438 -7.747 1.611 1.00 70.00 88 SER A N 1
ATOM 705 C CA . SER A 1 88 ? 20.863 -6.393 1.221 1.00 70.00 88 SER A CA 1
ATOM 706 C C . SER A 1 88 ? 20.572 -6.052 -0.241 1.00 70.00 88 SER A C 1
ATOM 708 O O . SER A 1 88 ? 20.113 -4.944 -0.513 1.00 70.00 88 SER A O 1
ATOM 710 N N . SER A 1 89 ? 20.791 -6.981 -1.178 1.00 81.12 89 SER A N 1
ATOM 711 C CA . SER A 1 89 ? 20.493 -6.756 -2.600 1.00 81.12 89 SER A CA 1
ATOM 712 C C . SER A 1 89 ? 18.985 -6.675 -2.851 1.00 81.12 89 SER A C 1
ATOM 714 O O . SER A 1 89 ? 18.509 -5.766 -3.535 1.00 81.12 89 SER A O 1
ATOM 716 N N . LEU A 1 90 ? 18.216 -7.556 -2.201 1.00 89.06 90 LEU A N 1
ATOM 717 C CA . LEU A 1 90 ? 16.763 -7.598 -2.327 1.00 89.06 90 LEU A CA 1
ATOM 718 C C . LEU A 1 90 ? 16.099 -6.298 -1.856 1.00 89.06 90 LEU A C 1
ATOM 720 O O . LEU A 1 90 ? 15.164 -5.828 -2.496 1.00 89.06 90 LEU A O 1
ATOM 724 N N . GLU A 1 91 ? 16.563 -5.686 -0.761 1.00 89.44 91 GLU A N 1
ATOM 725 C CA . GLU A 1 91 ? 15.963 -4.441 -0.263 1.00 89.44 91 GLU A CA 1
ATOM 726 C C . GLU A 1 91 ? 16.034 -3.313 -1.307 1.00 89.44 91 GLU A C 1
ATOM 728 O O . GLU A 1 91 ? 15.041 -2.612 -1.522 1.00 89.44 91 GLU A O 1
ATOM 733 N N . SER A 1 92 ? 17.176 -3.161 -1.984 1.00 91.31 92 SER A N 1
ATOM 734 C CA . SER A 1 92 ? 17.364 -2.174 -3.057 1.00 91.31 92 SER A CA 1
ATOM 735 C C . SER A 1 92 ? 16.455 -2.456 -4.251 1.00 91.31 92 SER A C 1
ATOM 737 O O . SER A 1 92 ? 15.822 -1.540 -4.775 1.00 91.31 92 SER A O 1
ATOM 739 N N . ILE A 1 93 ? 16.314 -3.729 -4.627 1.00 93.69 93 ILE A N 1
ATOM 740 C CA . ILE A 1 93 ? 15.400 -4.162 -5.689 1.00 93.69 93 ILE A CA 1
ATOM 741 C C . ILE A 1 93 ? 13.943 -3.837 -5.335 1.00 93.69 93 ILE A C 1
ATOM 743 O O . ILE A 1 93 ? 13.217 -3.273 -6.150 1.00 93.69 93 ILE A O 1
ATOM 747 N N . LEU A 1 94 ? 13.502 -4.121 -4.108 1.00 95.06 94 LEU A N 1
ATOM 748 C CA . LEU A 1 94 ? 12.131 -3.825 -3.678 1.00 95.06 94 LEU A CA 1
ATOM 749 C C . LEU A 1 94 ? 11.849 -2.312 -3.641 1.00 95.06 94 LEU A C 1
ATOM 751 O O . LEU A 1 94 ? 10.753 -1.875 -4.004 1.00 95.06 94 LEU A O 1
ATOM 755 N N . LYS A 1 95 ? 12.833 -1.493 -3.247 1.00 94.62 95 LYS A N 1
ATOM 756 C CA . LYS A 1 95 ? 12.737 -0.022 -3.312 1.00 94.62 95 LYS A CA 1
ATOM 757 C C . LYS A 1 95 ? 12.637 0.477 -4.752 1.00 94.62 95 LYS A C 1
ATOM 759 O O . LYS A 1 95 ? 11.809 1.339 -5.039 1.00 94.62 95 LYS A O 1
ATOM 764 N N . LEU A 1 96 ? 13.425 -0.100 -5.657 1.00 95.81 96 LEU A N 1
ATOM 765 C CA . LEU A 1 96 ? 13.354 0.183 -7.087 1.00 95.81 96 LEU A CA 1
ATOM 766 C C . LEU A 1 96 ? 11.961 -0.133 -7.647 1.00 95.81 96 LEU A C 1
ATOM 768 O O . LEU A 1 96 ? 11.343 0.732 -8.261 1.00 95.81 96 LEU A O 1
ATOM 772 N N . VAL A 1 97 ? 11.417 -1.318 -7.355 1.00 96.69 97 VAL A N 1
ATOM 773 C CA . VAL A 1 97 ? 10.050 -1.694 -7.758 1.00 96.69 97 VAL A CA 1
ATOM 774 C C . VAL A 1 97 ? 9.012 -0.731 -7.175 1.00 96.69 97 VAL A C 1
ATOM 776 O O . VAL A 1 97 ? 8.109 -0.307 -7.887 1.00 96.69 97 VAL A O 1
ATOM 779 N N . THR A 1 98 ? 9.158 -0.321 -5.912 1.00 97.50 98 THR A N 1
ATOM 780 C CA . THR A 1 98 ? 8.255 0.655 -5.274 1.00 97.50 98 THR A CA 1
ATOM 781 C C . THR A 1 98 ? 8.185 1.971 -6.052 1.00 97.50 98 THR A C 1
ATOM 783 O O . THR A 1 98 ? 7.090 2.509 -6.232 1.00 97.50 98 THR A O 1
ATOM 786 N N . LEU A 1 99 ? 9.340 2.471 -6.504 1.00 97.06 99 LEU A N 1
ATOM 787 C CA . LEU A 1 99 ? 9.450 3.704 -7.279 1.00 97.06 99 LEU A CA 1
ATOM 788 C C . LEU A 1 99 ? 8.826 3.546 -8.671 1.00 97.06 99 LEU A C 1
ATOM 790 O O . LEU A 1 99 ? 8.057 4.400 -9.098 1.00 97.06 99 LEU A O 1
ATOM 794 N N . LEU A 1 100 ? 9.093 2.426 -9.349 1.00 96.69 100 LEU A N 1
ATOM 795 C CA . LEU A 1 100 ? 8.505 2.131 -10.660 1.00 96.69 100 LEU A CA 1
ATOM 796 C C . LEU A 1 100 ? 6.975 1.977 -10.589 1.00 96.69 100 LEU A C 1
ATOM 798 O O . LEU A 1 100 ? 6.275 2.359 -11.526 1.00 96.69 100 LEU A O 1
ATOM 802 N N . CYS A 1 101 ? 6.439 1.492 -9.464 1.00 96.94 101 CYS A N 1
ATOM 803 C CA . CYS A 1 101 ? 4.999 1.413 -9.207 1.00 96.94 101 CYS A CA 1
ATOM 804 C C . CYS A 1 101 ? 4.296 2.779 -9.090 1.00 96.94 101 CYS A C 1
ATOM 806 O O . CYS A 1 101 ? 3.073 2.812 -8.965 1.00 96.94 101 CYS A O 1
ATOM 808 N N . GLU A 1 102 ? 5.006 3.907 -9.147 1.00 95.25 102 GLU A N 1
ATOM 809 C CA . GLU A 1 102 ? 4.368 5.223 -9.275 1.00 95.25 102 GLU A CA 1
ATOM 810 C C . GLU A 1 102 ? 3.823 5.480 -10.693 1.00 95.25 102 GLU A C 1
ATOM 812 O O . GLU A 1 102 ? 2.974 6.353 -10.870 1.00 95.25 102 GLU A O 1
ATOM 817 N N . GLU A 1 103 ? 4.245 4.699 -11.697 1.00 94.31 103 GLU A N 1
ATOM 818 C CA . GLU A 1 103 ? 3.706 4.771 -13.058 1.00 94.31 103 GLU A CA 1
ATOM 819 C C . GLU A 1 103 ? 2.574 3.758 -13.275 1.00 94.31 103 GLU A C 1
ATOM 821 O O . GLU A 1 103 ? 2.731 2.544 -13.112 1.00 94.31 103 GLU A O 1
ATOM 826 N N . TYR A 1 104 ? 1.422 4.252 -13.738 1.00 92.94 104 TYR A N 1
ATOM 827 C CA . TYR A 1 104 ? 0.216 3.445 -13.950 1.00 92.94 104 TYR A CA 1
ATOM 828 C C . TYR A 1 104 ? 0.433 2.248 -14.880 1.00 92.94 104 TYR A C 1
ATOM 830 O O . TYR A 1 104 ? -0.077 1.157 -14.624 1.00 92.94 104 TYR A O 1
ATOM 838 N N . VAL A 1 105 ? 1.190 2.441 -15.961 1.00 91.88 105 VAL A N 1
ATOM 839 C CA . VAL A 1 105 ? 1.475 1.383 -16.937 1.00 91.88 105 VAL A CA 1
ATOM 840 C C . VAL A 1 105 ? 2.239 0.228 -16.292 1.00 91.88 105 VAL A C 1
ATOM 842 O O . VAL A 1 105 ? 1.899 -0.933 -16.528 1.00 91.88 105 VAL A O 1
ATOM 845 N N . VAL A 1 106 ? 3.234 0.543 -15.459 1.00 94.56 106 VAL A N 1
ATOM 846 C CA . VAL A 1 106 ? 4.034 -0.447 -14.729 1.00 94.56 106 VAL A CA 1
ATOM 847 C C . VAL A 1 106 ? 3.134 -1.250 -13.799 1.00 94.56 106 VAL A C 1
ATOM 849 O O . VAL A 1 106 ? 3.093 -2.476 -13.879 1.00 94.56 106 VAL A O 1
ATOM 852 N N . VAL A 1 107 ? 2.334 -0.563 -12.979 1.00 95.50 107 VAL A N 1
ATOM 853 C CA . VAL A 1 107 ? 1.410 -1.216 -12.043 1.00 95.50 107 VAL A CA 1
ATOM 854 C C . VAL A 1 107 ? 0.398 -2.093 -12.765 1.00 95.50 107 VAL A C 1
ATOM 856 O O . VAL A 1 107 ? 0.136 -3.220 -12.346 1.00 95.50 107 VAL A O 1
ATOM 859 N N . ARG A 1 108 ? -0.163 -1.609 -13.875 1.00 92.81 108 ARG A N 1
ATOM 860 C CA . ARG A 1 108 ? -1.095 -2.399 -14.675 1.00 92.81 108 ARG A CA 1
ATOM 861 C C . ARG A 1 108 ? -0.424 -3.661 -15.210 1.00 92.81 108 ARG A C 1
ATOM 863 O O . ARG A 1 108 ? -1.025 -4.722 -15.113 1.00 92.81 108 ARG A O 1
ATOM 870 N N . ASN A 1 109 ? 0.806 -3.569 -15.714 1.00 93.38 109 ASN A N 1
ATOM 871 C CA . ASN A 1 109 ? 1.547 -4.726 -16.211 1.00 93.38 109 ASN A CA 1
ATOM 872 C C . ASN A 1 109 ? 1.859 -5.745 -15.095 1.00 93.38 109 ASN A C 1
ATOM 874 O O . ASN A 1 109 ? 1.631 -6.938 -15.295 1.00 93.38 109 ASN A O 1
ATOM 878 N N . ILE A 1 110 ? 2.271 -5.280 -13.907 1.00 94.75 110 ILE A N 1
ATOM 879 C CA . ILE A 1 110 ? 2.461 -6.118 -12.707 1.00 94.75 110 ILE A CA 1
ATOM 880 C C . ILE A 1 110 ? 1.184 -6.902 -12.388 1.00 94.75 110 ILE A C 1
ATOM 882 O O . ILE A 1 110 ? 1.233 -8.124 -12.266 1.00 94.75 110 ILE A O 1
ATOM 886 N N . LEU A 1 111 ? 0.038 -6.217 -12.309 1.00 94.62 111 LEU A N 1
ATOM 887 C CA . LEU A 1 111 ? -1.245 -6.834 -11.957 1.00 94.62 111 LEU A CA 1
ATOM 888 C C . LEU A 1 111 ? -1.768 -7.775 -13.054 1.00 94.62 111 LEU A C 1
ATOM 890 O O . LEU A 1 111 ? -2.305 -8.838 -12.751 1.00 94.62 111 LEU A O 1
ATOM 894 N N . GLN A 1 112 ? -1.603 -7.422 -14.334 1.00 93.38 112 GLN A N 1
ATOM 895 C CA . GLN A 1 112 ? -2.032 -8.264 -15.459 1.00 93.38 112 GLN A CA 1
ATOM 896 C C . GLN A 1 112 ? -1.313 -9.614 -15.485 1.00 93.38 112 GLN A C 1
ATOM 898 O O . GLN A 1 112 ? -1.942 -10.638 -15.749 1.00 93.38 112 GLN A O 1
ATOM 903 N N . HIS A 1 113 ? -0.012 -9.619 -15.194 1.00 92.38 113 HIS A N 1
ATOM 904 C CA . HIS A 1 113 ? 0.804 -10.833 -15.168 1.00 92.38 113 HIS A CA 1
ATOM 905 C C . HIS A 1 113 ? 0.923 -11.456 -13.775 1.00 92.38 113 HIS A C 1
ATOM 907 O O . HIS A 1 113 ? 1.664 -12.423 -13.607 1.00 92.38 113 HIS A O 1
ATOM 913 N N . LYS A 1 114 ? 0.182 -10.938 -12.786 1.00 92.56 114 LYS A N 1
ATOM 914 C CA . LYS A 1 114 ? 0.188 -11.411 -11.395 1.00 92.56 114 LYS A CA 1
ATOM 915 C C . LYS A 1 114 ? 1.585 -11.422 -10.762 1.00 92.56 114 LYS A C 1
ATOM 917 O O . LYS A 1 114 ? 1.880 -12.278 -9.928 1.00 92.56 114 LYS A O 1
ATOM 922 N N . LEU A 1 115 ? 2.458 -10.491 -11.151 1.00 93.62 115 LEU A N 1
ATOM 923 C CA . LEU A 1 115 ? 3.818 -10.402 -10.602 1.00 93.62 115 LEU A CA 1
ATOM 924 C C . LEU A 1 115 ? 3.811 -9.979 -9.127 1.00 93.62 115 LEU A C 1
ATOM 926 O O . LEU A 1 115 ? 4.735 -10.284 -8.387 1.00 93.62 115 LEU A O 1
ATOM 930 N N . ASP A 1 116 ? 2.752 -9.316 -8.670 1.00 94.12 116 ASP A N 1
ATOM 931 C CA . ASP A 1 116 ? 2.526 -9.003 -7.259 1.00 94.12 116 ASP A CA 1
ATOM 932 C C . ASP A 1 116 ? 2.401 -10.269 -6.393 1.00 94.12 116 ASP A C 1
ATOM 934 O O . ASP A 1 116 ? 2.853 -10.283 -5.246 1.00 94.12 116 ASP A O 1
ATOM 938 N N . THR A 1 117 ? 1.882 -11.370 -6.947 1.00 93.62 117 THR A N 1
ATOM 939 C CA . THR A 1 117 ? 1.682 -12.616 -6.190 1.00 93.62 117 THR A CA 1
ATOM 940 C C . THR A 1 117 ? 2.988 -13.259 -5.719 1.00 93.62 117 THR A C 1
ATOM 942 O O . THR A 1 117 ? 3.009 -13.875 -4.651 1.00 93.62 117 THR A O 1
ATOM 945 N N . SER A 1 118 ? 4.107 -13.031 -6.421 1.00 92.62 118 SER A N 1
ATOM 946 C CA . SER A 1 118 ? 5.445 -13.437 -5.965 1.00 92.62 118 SER A CA 1
ATOM 947 C C . SER A 1 118 ? 5.958 -12.589 -4.795 1.00 92.62 118 SER A C 1
ATOM 949 O O . SER A 1 118 ? 7.091 -12.742 -4.356 1.00 92.62 118 SER A O 1
ATOM 951 N N . LEU A 1 119 ? 5.166 -11.660 -4.264 1.00 94.56 119 LEU A N 1
ATOM 952 C CA . LEU A 1 119 ? 5.495 -10.928 -3.044 1.00 94.56 119 LEU A CA 1
ATOM 953 C C . LEU A 1 119 ? 4.720 -11.450 -1.825 1.00 94.56 119 LEU A C 1
ATOM 955 O O . LEU A 1 119 ? 5.113 -11.184 -0.688 1.00 94.56 119 LEU A O 1
ATOM 959 N N . HIS A 1 120 ? 3.647 -12.224 -2.034 1.00 94.06 120 HIS A N 1
ATOM 960 C CA . HIS A 1 120 ? 2.810 -12.761 -0.956 1.00 94.06 120 HIS A CA 1
ATOM 961 C C . HIS A 1 120 ? 3.583 -13.588 0.087 1.00 94.06 120 HIS A C 1
ATOM 963 O O . HIS A 1 120 ? 3.322 -13.394 1.282 1.00 94.06 120 HIS A O 1
ATOM 969 N N . PRO A 1 121 ? 4.539 -14.469 -0.289 1.00 92.25 121 PRO A N 1
ATOM 970 C CA . PRO A 1 121 ? 5.268 -15.277 0.687 1.00 92.25 121 PRO A CA 1
ATOM 971 C C . PRO A 1 121 ? 6.029 -14.444 1.722 1.00 92.25 121 PRO A C 1
ATOM 973 O O . PRO A 1 121 ? 6.006 -14.795 2.900 1.00 92.25 121 PRO A O 1
ATOM 976 N N . PHE A 1 122 ? 6.602 -13.295 1.341 1.00 91.81 122 PHE A N 1
ATOM 977 C CA . PHE A 1 122 ? 7.308 -12.424 2.291 1.00 91.81 122 PHE A CA 1
ATOM 978 C C . PHE A 1 122 ? 6.388 -11.893 3.396 1.00 91.81 122 PHE A C 1
ATOM 980 O O . PHE A 1 122 ? 6.799 -11.791 4.551 1.00 91.81 122 PHE A O 1
ATOM 987 N N . LEU A 1 123 ? 5.134 -11.573 3.058 1.00 92.62 123 LEU A N 1
ATOM 988 C CA . LEU A 1 123 ? 4.146 -11.070 4.018 1.00 92.62 123 LEU A CA 1
ATOM 989 C C . LEU A 1 123 ? 3.539 -12.190 4.871 1.00 92.62 123 LEU A C 1
ATOM 991 O O . LEU A 1 123 ? 3.209 -11.972 6.038 1.00 92.62 123 LEU A O 1
ATOM 995 N N . CYS A 1 124 ? 3.390 -13.384 4.291 1.00 87.75 124 CYS A N 1
ATOM 996 C CA . CYS A 1 124 ? 2.743 -14.522 4.939 1.00 87.75 124 CYS A CA 1
ATOM 997 C C . CYS A 1 124 ? 3.659 -15.323 5.865 1.00 87.75 124 CYS A C 1
ATOM 999 O O . CYS A 1 124 ? 3.137 -15.995 6.755 1.00 87.75 124 CYS A O 1
ATOM 1001 N N . ALA A 1 125 ? 4.972 -15.287 5.645 1.00 83.56 125 ALA A N 1
ATOM 1002 C CA . ALA A 1 125 ? 5.933 -16.064 6.418 1.00 83.56 125 ALA A CA 1
ATOM 1003 C C . ALA A 1 125 ? 6.043 -15.589 7.876 1.00 83.56 125 ALA A C 1
ATOM 1005 O O . ALA A 1 125 ? 5.700 -14.441 8.208 1.00 83.56 125 ALA A O 1
ATOM 1006 N N . ALA A 1 126 ? 6.558 -16.459 8.749 1.00 74.19 126 ALA A N 1
ATOM 1007 C CA . ALA A 1 126 ? 6.783 -16.132 10.151 1.00 74.19 126 ALA A CA 1
ATOM 1008 C C . ALA A 1 126 ? 7.806 -14.989 10.287 1.00 74.19 126 ALA A C 1
ATOM 1010 O O . ALA A 1 126 ? 8.524 -14.639 9.347 1.00 74.19 126 ALA A O 1
ATOM 1011 N N . SER A 1 127 ? 7.852 -14.328 11.445 1.00 63.16 127 SER A N 1
ATOM 1012 C CA . SER A 1 127 ? 8.782 -13.210 11.683 1.00 63.16 127 SER A CA 1
ATOM 1013 C C . SER A 1 127 ? 10.257 -13.615 11.581 1.00 63.16 127 SER A C 1
ATOM 1015 O O . SER A 1 127 ? 11.088 -12.776 11.250 1.00 63.16 127 SER A O 1
ATOM 1017 N N . VAL A 1 128 ? 10.570 -14.894 11.804 1.00 66.12 128 VAL A N 1
ATOM 1018 C CA . VAL A 1 128 ? 11.929 -15.449 11.710 1.00 66.12 128 VAL A CA 1
ATOM 1019 C C . VAL A 1 128 ? 12.388 -15.730 10.277 1.00 66.12 128 VAL A C 1
ATOM 1021 O O . VAL A 1 128 ? 13.590 -15.750 10.034 1.00 66.12 128 VAL A O 1
ATOM 1024 N N . ASP A 1 129 ? 11.458 -15.910 9.335 1.00 73.44 129 ASP A N 1
ATOM 1025 C CA . ASP A 1 129 ? 11.781 -16.375 7.978 1.00 73.44 129 ASP A CA 1
ATOM 1026 C C . ASP A 1 129 ? 12.338 -15.246 7.099 1.00 73.44 129 ASP A C 1
ATOM 1028 O O . ASP A 1 129 ? 13.257 -15.451 6.312 1.00 73.44 129 ASP A O 1
ATOM 1032 N N . PHE A 1 130 ? 11.810 -14.029 7.260 1.00 82.38 130 PHE A N 1
ATOM 1033 C CA . PHE A 1 130 ? 12.275 -12.842 6.543 1.00 82.38 130 PHE A CA 1
ATOM 1034 C C . PHE A 1 130 ? 12.373 -11.646 7.477 1.00 82.38 130 PHE A C 1
ATOM 1036 O O . PHE A 1 130 ? 11.499 -11.422 8.316 1.00 82.38 130 PHE A O 1
ATOM 1043 N N . SER A 1 131 ? 13.401 -10.820 7.265 1.00 87.19 131 SER A N 1
ATOM 1044 C CA . SER A 1 131 ? 13.598 -9.605 8.056 1.00 87.19 131 SER A CA 1
ATOM 1045 C C . SER A 1 131 ? 12.392 -8.657 7.980 1.00 87.19 131 SER A C 1
ATOM 1047 O O . SER A 1 131 ? 11.775 -8.481 6.925 1.00 87.19 131 SER A O 1
ATOM 1049 N N . GLU A 1 132 ? 12.103 -7.968 9.088 1.00 90.62 132 GLU A N 1
ATOM 1050 C CA . GLU A 1 132 ? 11.052 -6.940 9.166 1.00 90.62 132 GLU A CA 1
ATOM 1051 C C . GLU A 1 132 ? 11.204 -5.876 8.061 1.00 90.62 132 GLU A C 1
ATOM 1053 O O . GLU A 1 132 ? 10.215 -5.394 7.512 1.00 90.62 132 GLU A O 1
ATOM 1058 N N . ARG A 1 133 ? 12.448 -5.537 7.688 1.00 90.88 133 ARG A N 1
ATOM 1059 C CA . ARG A 1 133 ? 12.753 -4.556 6.634 1.00 90.88 133 ARG A CA 1
ATOM 1060 C C . ARG A 1 133 ? 12.234 -4.996 5.268 1.00 90.88 133 ARG A C 1
ATOM 1062 O O . ARG A 1 133 ? 11.596 -4.197 4.594 1.00 90.88 133 ARG A O 1
ATOM 1069 N N . ILE A 1 134 ? 12.442 -6.261 4.896 1.00 92.19 134 ILE A N 1
ATOM 1070 C CA . ILE A 1 134 ? 11.930 -6.819 3.635 1.00 92.19 134 ILE A CA 1
ATOM 1071 C C . ILE A 1 134 ? 10.401 -6.767 3.626 1.00 92.19 134 ILE A C 1
ATOM 1073 O O . ILE A 1 134 ? 9.811 -6.281 2.663 1.00 92.19 134 ILE A O 1
ATOM 1077 N N . LYS A 1 135 ? 9.752 -7.187 4.721 1.00 93.88 135 LYS A N 1
ATOM 1078 C CA . LYS A 1 135 ? 8.286 -7.134 4.841 1.00 93.88 135 LYS A CA 1
ATOM 1079 C C . LYS A 1 135 ? 7.760 -5.703 4.704 1.00 93.88 135 LYS A C 1
ATOM 1081 O O . LYS A 1 135 ? 6.798 -5.476 3.975 1.00 93.88 135 LYS A O 1
ATOM 1086 N N . LEU A 1 136 ? 8.415 -4.725 5.337 1.00 95.62 136 LEU A N 1
ATOM 1087 C CA . LEU A 1 136 ? 8.079 -3.304 5.194 1.00 95.62 136 LEU A CA 1
ATOM 1088 C C . LEU A 1 136 ? 8.235 -2.809 3.751 1.00 95.62 136 LEU A C 1
ATOM 1090 O O . LEU A 1 136 ? 7.344 -2.112 3.267 1.00 95.62 136 LEU A O 1
ATOM 1094 N N . SER A 1 137 ? 9.316 -3.184 3.061 1.00 95.50 137 SER A N 1
ATOM 1095 C CA . SER A 1 137 ? 9.520 -2.827 1.652 1.00 95.50 137 SER A CA 1
ATOM 1096 C C . SER A 1 137 ? 8.444 -3.434 0.751 1.00 95.50 137 SER A C 1
ATOM 1098 O O . SER A 1 137 ? 7.900 -2.738 -0.101 1.00 95.50 137 SER A O 1
ATOM 1100 N N . VAL A 1 138 ? 8.054 -4.692 0.974 1.00 96.50 138 VAL A N 1
ATOM 1101 C CA . VAL A 1 138 ? 6.951 -5.318 0.229 1.00 96.50 138 VAL A CA 1
ATOM 1102 C C . VAL A 1 138 ? 5.619 -4.606 0.495 1.00 96.50 138 VAL A C 1
ATOM 1104 O O . VAL A 1 138 ? 4.875 -4.324 -0.444 1.00 96.50 138 VAL A O 1
ATOM 1107 N N . LEU A 1 139 ? 5.317 -4.248 1.748 1.00 97.44 139 LEU A N 1
ATOM 1108 C CA . LEU A 1 139 ? 4.125 -3.451 2.066 1.00 97.44 139 LEU A CA 1
ATOM 1109 C C . LEU A 1 139 ? 4.142 -2.077 1.381 1.00 97.44 139 LEU A C 1
ATOM 1111 O O . LEU A 1 139 ? 3.080 -1.569 1.019 1.00 97.44 139 LEU A O 1
ATOM 1115 N N . GLU A 1 140 ? 5.315 -1.463 1.201 1.00 97.81 140 GLU A N 1
ATOM 1116 C CA . GLU A 1 140 ? 5.456 -0.206 0.460 1.00 97.81 140 GLU A CA 1
ATOM 1117 C C . GLU A 1 140 ? 5.125 -0.375 -1.027 1.00 97.81 140 GLU A C 1
ATOM 1119 O O . GLU A 1 140 ? 4.396 0.459 -1.564 1.00 97.81 140 GLU A O 1
ATOM 1124 N N . ILE A 1 141 ? 5.549 -1.474 -1.663 1.00 98.00 141 ILE A N 1
ATOM 1125 C CA . ILE A 1 141 ? 5.167 -1.797 -3.049 1.00 98.00 141 ILE A CA 1
ATOM 1126 C C . ILE A 1 141 ? 3.641 -1.847 -3.175 1.00 98.00 141 ILE A C 1
ATOM 1128 O O . ILE A 1 141 ? 3.078 -1.172 -4.035 1.00 98.00 141 ILE A O 1
ATOM 1132 N N . TYR A 1 142 ? 2.953 -2.569 -2.284 1.00 98.00 142 TYR A N 1
ATOM 1133 C CA . TYR A 1 142 ? 1.487 -2.626 -2.292 1.00 98.00 142 TYR A CA 1
ATOM 1134 C C . TYR A 1 142 ? 0.841 -1.260 -2.035 1.00 98.00 142 TYR A C 1
ATOM 1136 O O . TYR A 1 142 ? -0.147 -0.914 -2.680 1.00 98.00 142 TYR A O 1
ATOM 1144 N N . CYS A 1 143 ? 1.405 -0.446 -1.138 1.00 98.06 143 CYS A N 1
ATOM 1145 C CA . CYS A 1 143 ? 0.926 0.921 -0.931 1.00 98.06 143 CYS A CA 1
ATOM 1146 C C . CYS A 1 143 ? 1.076 1.774 -2.199 1.00 98.06 143 CYS A C 1
ATOM 1148 O O . CYS A 1 143 ? 0.165 2.537 -2.515 1.00 98.06 143 CYS A O 1
ATOM 1150 N N . SER A 1 144 ? 2.204 1.654 -2.904 1.00 97.62 144 SER A N 1
ATOM 1151 C CA . SER A 1 144 ? 2.472 2.351 -4.167 1.00 97.62 144 SER A CA 1
ATOM 1152 C C . SER A 1 144 ? 1.474 1.913 -5.242 1.00 97.62 144 SER A C 1
ATOM 1154 O O . SER A 1 144 ? 0.738 2.746 -5.763 1.00 97.62 144 SER A O 1
ATOM 1156 N N . ILE A 1 145 ? 1.311 0.598 -5.443 1.00 97.12 145 ILE A N 1
ATOM 1157 C CA . ILE A 1 145 ? 0.317 0.011 -6.357 1.00 97.12 145 ILE A CA 1
ATOM 1158 C C . ILE A 1 145 ? -1.079 0.577 -6.088 1.00 97.12 145 ILE A C 1
ATOM 1160 O O . ILE A 1 145 ? -1.709 1.101 -7.004 1.00 97.12 145 ILE A O 1
ATOM 1164 N N . LEU A 1 146 ? -1.562 0.516 -4.840 1.00 96.62 146 LEU A N 1
ATOM 1165 C CA . LEU A 1 146 ? -2.917 0.958 -4.498 1.00 96.62 146 LEU A CA 1
ATOM 1166 C C . LEU A 1 146 ? -3.114 2.467 -4.677 1.00 96.62 146 LEU A C 1
ATOM 1168 O O . LEU A 1 146 ? -4.183 2.889 -5.117 1.00 96.62 146 LEU A O 1
ATOM 1172 N N . LYS A 1 147 ? -2.101 3.288 -4.381 1.00 95.75 147 LYS A N 1
ATOM 1173 C CA . LYS A 1 147 ? -2.151 4.734 -4.651 1.00 95.75 147 LYS A CA 1
ATOM 1174 C C . LYS A 1 147 ? -2.256 5.012 -6.148 1.00 95.75 147 LYS A C 1
ATOM 1176 O O . LYS A 1 147 ? -3.093 5.815 -6.542 1.00 95.75 147 LYS A O 1
ATOM 1181 N N . THR A 1 148 ? -1.462 4.317 -6.957 1.00 94.81 148 THR A N 1
ATOM 1182 C CA . THR A 1 148 ? -1.397 4.504 -8.412 1.00 94.81 148 THR A CA 1
ATOM 1183 C C . THR A 1 148 ? -2.666 4.041 -9.124 1.00 94.81 148 THR A C 1
ATOM 1185 O O . THR A 1 148 ? -3.087 4.661 -10.096 1.00 94.81 148 THR A O 1
ATOM 1188 N N . VAL A 1 149 ? -3.310 2.967 -8.658 1.00 92.31 149 VAL A N 1
ATOM 1189 C CA . VAL A 1 149 ? -4.570 2.472 -9.251 1.00 92.31 149 VAL A CA 1
ATOM 1190 C C . VAL A 1 149 ? -5.813 3.202 -8.752 1.00 92.31 149 VAL A C 1
ATOM 1192 O O . VAL A 1 149 ? -6.848 3.154 -9.421 1.00 92.31 149 VAL A O 1
ATOM 1195 N N . THR A 1 150 ? -5.756 3.863 -7.595 1.00 89.88 150 THR A N 1
ATOM 1196 C CA . THR A 1 150 ? -6.910 4.601 -7.072 1.00 89.88 150 THR A CA 1
ATOM 1197 C C . THR A 1 150 ? -7.266 5.743 -8.022 1.00 89.88 150 THR A C 1
ATOM 1199 O O . THR A 1 150 ? -6.397 6.473 -8.486 1.00 89.88 150 THR A O 1
ATOM 1202 N N . ASN A 1 151 ? -8.556 5.902 -8.314 1.00 85.62 151 ASN A N 1
ATOM 1203 C CA . ASN A 1 151 ? -9.097 6.858 -9.284 1.00 85.62 151 ASN A CA 1
ATOM 1204 C C . ASN A 1 151 ? -8.657 6.607 -10.738 1.00 85.62 151 ASN A C 1
ATOM 1206 O O . ASN A 1 151 ? -8.675 7.516 -11.563 1.00 85.62 151 ASN A O 1
ATOM 1210 N N . THR A 1 152 ? -8.306 5.366 -11.077 1.00 86.88 152 THR A N 1
ATOM 1211 C CA . THR A 1 152 ? -8.034 4.946 -12.462 1.00 86.88 152 THR A CA 1
ATOM 1212 C C . THR A 1 152 ? -9.098 3.965 -12.958 1.00 86.88 152 THR A C 1
ATOM 1214 O O . THR A 1 152 ? -10.036 3.644 -12.234 1.00 86.88 152 THR A O 1
ATOM 1217 N N . HIS A 1 153 ? -8.954 3.453 -14.184 1.00 83.62 153 HIS A N 1
ATOM 1218 C CA . HIS A 1 153 ? -9.792 2.375 -14.730 1.00 83.62 153 HIS A CA 1
ATOM 1219 C C . HIS A 1 153 ? -9.235 0.964 -14.440 1.00 83.62 153 HIS A C 1
ATOM 1221 O O . HIS A 1 153 ? -9.645 -0.011 -15.071 1.00 83.62 153 HIS A O 1
ATOM 1227 N N . CYS A 1 154 ? -8.262 0.817 -13.529 1.00 84.44 154 CYS A N 1
ATOM 1228 C CA . CYS A 1 154 ? -7.697 -0.495 -13.210 1.00 84.44 154 CYS A CA 1
ATOM 1229 C C . CYS A 1 154 ? -8.673 -1.349 -12.384 1.00 84.44 154 CYS A C 1
ATOM 1231 O O . CYS A 1 154 ? -8.877 -1.109 -11.198 1.00 84.44 154 CYS A O 1
ATOM 1233 N N . ASN A 1 155 ? -9.226 -2.391 -13.007 1.00 85.06 155 ASN A N 1
ATOM 1234 C CA . ASN A 1 155 ? -10.124 -3.365 -12.374 1.00 85.06 155 ASN A CA 1
ATOM 1235 C C . ASN A 1 155 ? -9.423 -4.680 -11.974 1.00 85.06 155 ASN A C 1
ATOM 1237 O O . ASN A 1 155 ? -10.093 -5.684 -11.750 1.00 85.06 155 ASN A O 1
ATOM 1241 N N . LEU A 1 156 ? -8.088 -4.696 -11.917 1.00 89.44 156 LEU A N 1
ATOM 1242 C CA . LEU A 1 156 ? -7.287 -5.924 -11.798 1.00 89.44 156 LEU A CA 1
ATOM 1243 C C . LEU A 1 156 ? -6.850 -6.261 -10.366 1.00 89.44 156 LEU A C 1
ATOM 1245 O O . LEU A 1 156 ? -6.142 -7.239 -10.166 1.00 89.44 156 LEU A O 1
ATOM 1249 N N . ILE A 1 157 ? -7.231 -5.454 -9.374 1.00 92.31 157 ILE A N 1
ATOM 1250 C CA . ILE A 1 157 ? -6.762 -5.620 -7.993 1.00 92.31 157 ILE A CA 1
ATOM 1251 C C . ILE A 1 157 ? -7.377 -6.895 -7.385 1.00 92.31 157 ILE A C 1
ATOM 1253 O O . ILE A 1 157 ? -8.608 -6.979 -7.280 1.00 92.31 157 ILE A O 1
ATOM 1257 N N . PRO A 1 158 ? -6.561 -7.865 -6.931 1.00 91.81 158 PRO A N 1
ATOM 1258 C CA . PRO A 1 158 ? -7.044 -9.122 -6.369 1.00 91.81 158 PRO A CA 1
ATOM 1259 C C . PRO A 1 158 ? -7.432 -8.954 -4.892 1.00 91.81 158 PRO A C 1
ATOM 1261 O O . PRO A 1 158 ? -6.735 -9.403 -3.982 1.00 91.81 158 PRO A O 1
ATOM 1264 N N . PHE A 1 159 ? -8.568 -8.297 -4.625 1.00 94.44 159 PHE A N 1
ATOM 1265 C CA . PHE A 1 159 ? -9.051 -8.054 -3.254 1.00 94.44 159 PHE A CA 1
ATOM 1266 C C . PHE A 1 159 ? -9.232 -9.334 -2.418 1.00 94.44 159 PHE A C 1
ATOM 1268 O O . PHE A 1 159 ? -9.126 -9.275 -1.193 1.00 94.44 159 PHE A O 1
ATOM 1275 N N . SER A 1 160 ? -9.472 -10.482 -3.063 1.00 94.31 160 SER A N 1
ATOM 1276 C CA . SER A 1 160 ? -9.552 -11.797 -2.413 1.00 94.31 160 SER A CA 1
ATOM 1277 C C . SER A 1 160 ? -8.279 -12.214 -1.702 1.00 94.31 160 SER A C 1
ATOM 1279 O O . SER A 1 160 ? -8.364 -12.916 -0.698 1.00 94.31 160 SER A O 1
ATOM 1281 N N . ASP A 1 161 ? -7.134 -11.742 -2.182 1.00 93.69 161 ASP A N 1
ATOM 1282 C CA . ASP A 1 161 ? -5.833 -12.203 -1.723 1.00 93.69 161 ASP A CA 1
ATOM 1283 C C . ASP A 1 161 ? -5.212 -11.138 -0.814 1.00 93.69 161 ASP A C 1
ATOM 1285 O O . ASP A 1 161 ? -4.835 -11.414 0.328 1.00 93.69 161 ASP A O 1
ATOM 1289 N N . ILE A 1 162 ? -5.197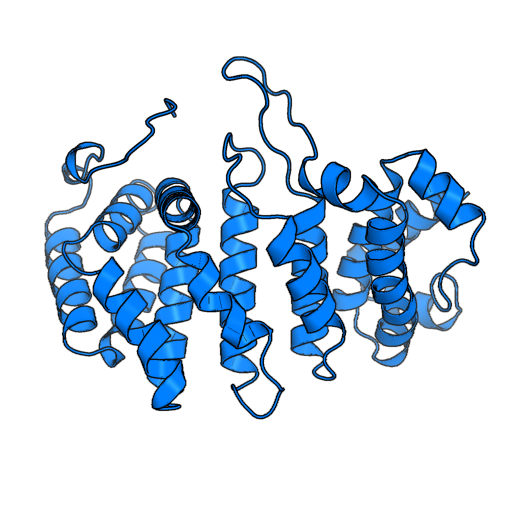 -9.879 -1.268 1.00 95.50 162 ILE A N 1
ATOM 1290 C CA . ILE A 1 162 ? -4.513 -8.797 -0.550 1.00 95.50 162 ILE A CA 1
ATOM 1291 C C . ILE A 1 162 ? -5.194 -8.423 0.773 1.00 95.50 162 ILE A C 1
ATOM 1293 O O . ILE A 1 162 ? -4.501 -8.074 1.734 1.00 95.50 162 ILE A O 1
ATOM 1297 N N . LEU A 1 163 ? -6.529 -8.517 0.872 1.00 96.94 163 LEU A N 1
ATOM 1298 C CA . LEU A 1 163 ? -7.242 -8.190 2.112 1.00 96.94 163 LEU A CA 1
ATOM 1299 C C . LEU A 1 163 ? -6.893 -9.185 3.240 1.00 96.94 163 LEU A C 1
ATOM 1301 O O . LEU A 1 163 ? -6.402 -8.724 4.273 1.00 96.94 163 LEU A O 1
ATOM 1305 N N . PRO A 1 164 ? -7.041 -10.519 3.076 1.00 96.81 164 PRO A N 1
ATOM 1306 C CA . PRO A 1 164 ? -6.613 -11.481 4.097 1.00 96.81 164 PRO A CA 1
ATOM 1307 C C . PRO A 1 164 ? -5.132 -11.378 4.477 1.00 96.81 164 PRO A C 1
ATOM 1309 O O . PRO A 1 164 ? -4.797 -11.458 5.661 1.00 96.81 164 PRO A O 1
ATOM 1312 N N . ILE A 1 165 ? -4.241 -11.167 3.500 1.00 96.38 165 ILE A N 1
ATOM 1313 C CA . ILE A 1 165 ? -2.800 -11.009 3.756 1.00 96.38 165 ILE A CA 1
ATOM 1314 C C . ILE A 1 165 ? -2.541 -9.777 4.626 1.00 96.38 165 ILE A C 1
ATOM 1316 O O . ILE A 1 165 ? -1.796 -9.849 5.602 1.00 96.38 165 ILE A O 1
ATOM 1320 N N . THR A 1 166 ? -3.204 -8.660 4.327 1.00 97.62 166 THR A N 1
ATOM 1321 C CA . THR A 1 166 ? -3.063 -7.422 5.102 1.00 97.62 166 THR A CA 1
ATOM 1322 C C . THR A 1 166 ? -3.547 -7.600 6.540 1.00 97.62 166 THR A C 1
ATOM 1324 O O . THR A 1 166 ? -2.858 -7.185 7.470 1.00 97.62 166 THR A O 1
ATOM 1327 N N . LEU A 1 167 ? -4.684 -8.273 6.750 1.00 97.19 167 LEU A N 1
ATOM 1328 C CA . LEU A 1 167 ? -5.180 -8.581 8.097 1.00 97.19 167 LEU A CA 1
ATOM 1329 C C . LEU A 1 167 ? -4.198 -9.461 8.882 1.00 97.19 167 LEU A C 1
ATOM 1331 O O . LEU A 1 167 ? -3.954 -9.213 10.062 1.00 97.19 167 LEU A O 1
ATOM 1335 N N . ARG A 1 168 ? -3.567 -10.443 8.223 1.00 95.62 168 ARG A N 1
ATOM 1336 C CA . ARG A 1 168 ? -2.514 -11.264 8.837 1.00 95.62 168 ARG A CA 1
ATOM 1337 C C . ARG A 1 168 ? -1.308 -10.425 9.261 1.00 95.62 168 ARG A C 1
ATOM 1339 O O . ARG A 1 168 ? -0.829 -10.601 10.376 1.00 95.62 168 ARG A O 1
ATOM 1346 N N . VAL A 1 169 ? -0.840 -9.516 8.405 1.00 95.31 169 VAL A N 1
ATOM 1347 C CA . VAL A 1 169 ? 0.287 -8.617 8.710 1.00 95.31 169 VAL A CA 1
ATOM 1348 C C . VAL A 1 169 ? -0.023 -7.714 9.906 1.00 95.31 169 VAL A C 1
ATOM 1350 O O . VAL A 1 169 ? 0.831 -7.522 10.763 1.00 95.31 169 VAL A O 1
ATOM 1353 N N . ILE A 1 170 ? -1.243 -7.183 10.012 1.00 96.38 170 ILE A N 1
ATOM 1354 C CA . ILE A 1 170 ? -1.637 -6.327 11.145 1.00 96.38 170 ILE A CA 1
ATOM 1355 C C . ILE A 1 170 ? -1.583 -7.086 12.482 1.00 96.38 170 ILE A C 1
ATOM 1357 O O . ILE A 1 170 ? -1.236 -6.502 13.511 1.00 96.38 170 ILE A O 1
ATOM 1361 N N . ASN A 1 171 ? -1.882 -8.386 12.459 1.00 93.50 171 ASN A N 1
ATOM 1362 C CA . ASN A 1 171 ? -1.836 -9.256 13.634 1.00 93.50 171 ASN A CA 1
ATOM 1363 C C . ASN A 1 171 ? -0.416 -9.687 14.034 1.00 93.50 171 ASN A C 1
ATOM 1365 O O . ASN A 1 171 ? -0.249 -10.325 15.074 1.00 93.50 171 ASN A O 1
ATOM 1369 N N . GLN A 1 172 ? 0.609 -9.345 13.251 1.00 91.50 172 GLN A N 1
ATOM 1370 C CA . GLN A 1 172 ? 1.996 -9.607 13.626 1.00 91.50 172 GLN A CA 1
ATOM 1371 C C . GLN A 1 172 ? 2.420 -8.734 14.831 1.00 91.50 172 GLN A C 1
ATOM 1373 O O . GLN A 1 172 ? 1.880 -7.638 15.047 1.00 91.50 172 GLN A O 1
ATOM 1378 N N . PRO A 1 173 ? 3.357 -9.220 15.668 1.00 89.81 173 PRO A N 1
ATOM 1379 C CA . PRO A 1 173 ? 3.754 -8.524 16.890 1.00 89.81 173 PRO A CA 1
ATOM 1380 C C . PRO A 1 173 ? 4.519 -7.220 16.619 1.00 89.81 173 PRO A C 1
ATOM 1382 O O . PRO A 1 173 ? 4.464 -6.304 17.441 1.00 89.81 173 PRO A O 1
ATOM 1385 N N . GLU A 1 174 ? 5.206 -7.103 15.481 1.00 91.88 174 GLU A N 1
ATOM 1386 C CA . GLU A 1 174 ? 6.045 -5.956 15.152 1.00 91.88 174 GLU A CA 1
ATOM 1387 C C . GLU A 1 174 ? 5.212 -4.685 14.922 1.00 91.88 174 GLU A C 1
ATOM 1389 O O . GLU A 1 174 ? 4.423 -4.565 13.979 1.00 91.88 174 GLU A O 1
ATOM 1394 N N . THR A 1 175 ? 5.434 -3.670 15.762 1.00 93.38 175 THR A N 1
ATOM 1395 C CA . THR A 1 175 ? 4.679 -2.409 15.725 1.00 93.38 175 THR A CA 1
ATOM 1396 C C . THR A 1 175 ? 4.756 -1.705 14.368 1.00 93.38 175 THR A C 1
ATOM 1398 O O . THR A 1 175 ? 3.761 -1.130 13.927 1.00 93.38 175 THR A O 1
ATOM 1401 N N . ARG A 1 176 ? 5.902 -1.734 13.668 1.00 95.19 176 ARG A N 1
ATOM 1402 C CA . ARG A 1 176 ? 6.032 -1.043 12.370 1.00 95.19 176 ARG A CA 1
ATOM 1403 C C . ARG A 1 176 ? 5.219 -1.742 11.283 1.00 95.19 176 ARG A C 1
ATOM 1405 O O . ARG A 1 176 ? 4.556 -1.053 10.508 1.00 95.19 176 ARG A O 1
ATOM 1412 N N . LEU A 1 177 ? 5.219 -3.078 11.261 1.00 95.19 177 LEU A N 1
ATOM 1413 C CA . LEU A 1 177 ? 4.388 -3.869 10.347 1.00 95.19 177 LEU A CA 1
ATOM 1414 C C . LEU A 1 177 ? 2.908 -3.632 10.614 1.00 95.19 177 LEU A C 1
ATOM 1416 O O . LEU A 1 177 ? 2.159 -3.379 9.678 1.00 95.19 177 LEU A O 1
ATOM 1420 N N . LYS A 1 178 ? 2.504 -3.577 11.884 1.00 95.75 178 LYS A N 1
ATOM 1421 C CA . LYS A 1 178 ? 1.132 -3.241 12.276 1.00 95.75 178 LYS A CA 1
ATOM 1422 C C . LYS A 1 178 ? 0.698 -1.864 11.781 1.00 95.75 178 LYS A C 1
ATOM 1424 O O . LYS A 1 178 ? -0.356 -1.733 11.161 1.00 95.75 178 LYS A O 1
ATOM 1429 N N . VAL A 1 179 ? 1.517 -0.833 11.994 1.00 97.81 179 VAL A N 1
ATOM 1430 C CA . VAL A 1 179 ? 1.233 0.534 11.519 1.00 97.81 179 VAL A CA 1
ATOM 1431 C C . VAL A 1 179 ? 1.117 0.571 9.994 1.00 97.81 179 VAL A C 1
ATOM 1433 O O . VAL A 1 179 ? 0.153 1.132 9.466 1.00 97.81 179 VAL A O 1
ATOM 1436 N N . LYS A 1 180 ? 2.075 -0.042 9.286 1.00 98.00 180 LYS A N 1
ATOM 1437 C CA . LYS A 1 180 ? 2.115 -0.053 7.819 1.00 98.00 180 LYS A CA 1
ATOM 1438 C C . LYS A 1 180 ? 0.988 -0.896 7.215 1.00 98.00 180 LYS A C 1
ATOM 1440 O O . LYS A 1 180 ? 0.344 -0.444 6.276 1.00 98.00 180 LYS A O 1
ATOM 1445 N N . GLY A 1 181 ? 0.694 -2.058 7.789 1.00 97.88 181 GLY A N 1
ATOM 1446 C CA . GLY A 1 181 ? -0.426 -2.920 7.415 1.00 97.88 181 GLY A CA 1
ATOM 1447 C C . GLY A 1 181 ? -1.774 -2.238 7.639 1.00 97.88 181 GLY A C 1
ATOM 1448 O O . GLY A 1 181 ? -2.642 -2.302 6.777 1.00 97.88 181 GLY A O 1
ATOM 1449 N N . THR A 1 182 ? -1.933 -1.484 8.732 1.00 98.38 182 THR A N 1
ATOM 1450 C CA . THR A 1 182 ? -3.160 -0.702 8.976 1.00 98.38 182 THR A CA 1
ATOM 1451 C C . THR A 1 182 ? -3.315 0.414 7.939 1.00 98.38 182 THR A C 1
ATOM 1453 O O . THR A 1 182 ? -4.414 0.664 7.449 1.00 98.38 182 THR A O 1
ATOM 1456 N N . TYR A 1 183 ? -2.218 1.071 7.544 1.00 98.50 183 TYR A N 1
ATOM 1457 C CA . TYR A 1 183 ? -2.250 2.031 6.437 1.00 98.50 183 TYR A CA 1
ATOM 1458 C C . TYR A 1 183 ? -2.610 1.361 5.103 1.00 98.50 183 TYR A C 1
ATOM 1460 O O . TYR A 1 183 ? -3.412 1.901 4.344 1.00 98.50 183 TYR A O 1
ATOM 1468 N N . LEU A 1 184 ? -2.068 0.171 4.835 1.00 98.25 184 LEU A N 1
ATOM 1469 C CA . LEU A 1 184 ? -2.402 -0.605 3.645 1.00 98.25 184 LEU A CA 1
ATOM 1470 C C . LEU A 1 184 ? -3.890 -0.989 3.626 1.00 98.25 184 LEU A C 1
ATOM 1472 O O . LEU A 1 184 ? -4.544 -0.803 2.606 1.00 98.25 184 LEU A O 1
ATOM 1476 N N . LEU A 1 185 ? -4.454 -1.426 4.756 1.00 98.44 185 LEU A N 1
ATOM 1477 C CA . LEU A 1 185 ? -5.885 -1.713 4.890 1.00 98.44 185 LEU A CA 1
ATOM 1478 C C . LEU A 1 185 ? -6.739 -0.480 4.578 1.00 98.44 185 LEU A C 1
ATOM 1480 O O . LEU A 1 185 ? -7.720 -0.588 3.844 1.00 98.44 185 LEU A O 1
ATOM 1484 N N . PHE A 1 186 ? -6.343 0.695 5.078 1.00 98.25 186 PHE A N 1
ATOM 1485 C CA . PHE A 1 186 ? -6.992 1.957 4.721 1.00 98.25 186 PHE A CA 1
ATOM 1486 C C . PHE A 1 186 ? -6.947 2.225 3.209 1.00 98.25 186 PHE A C 1
ATOM 1488 O O . PHE A 1 186 ? -7.957 2.635 2.636 1.00 98.25 186 PHE A O 1
ATOM 1495 N N . LEU A 1 187 ? -5.810 1.986 2.549 1.00 97.88 187 LEU A N 1
ATOM 1496 C CA . LEU A 1 187 ? -5.710 2.136 1.097 1.00 97.88 187 LEU A CA 1
ATOM 1497 C C . LEU A 1 187 ? -6.633 1.153 0.374 1.00 97.88 187 LEU A C 1
ATOM 1499 O O . LEU A 1 187 ? -7.393 1.596 -0.477 1.00 97.88 187 LEU A O 1
ATOM 1503 N N . ILE A 1 188 ? -6.640 -0.130 0.758 1.00 97.44 188 ILE A N 1
ATOM 1504 C CA . ILE A 1 188 ? -7.488 -1.174 0.157 1.00 97.44 188 ILE A CA 1
ATOM 1505 C C . ILE A 1 188 ? -8.951 -0.735 0.135 1.00 97.44 188 ILE A C 1
ATOM 1507 O O . ILE A 1 188 ? -9.555 -0.710 -0.930 1.00 97.44 188 ILE A O 1
ATOM 1511 N N . ILE A 1 189 ? -9.517 -0.340 1.279 1.00 96.31 189 ILE A N 1
ATOM 1512 C CA . ILE A 1 189 ? -10.929 0.081 1.360 1.00 96.31 189 ILE A CA 1
ATOM 1513 C C . ILE A 1 189 ? -11.197 1.422 0.663 1.00 96.31 189 ILE A C 1
ATOM 1515 O O . ILE A 1 189 ? -12.335 1.716 0.299 1.00 96.31 189 ILE A O 1
ATOM 1519 N N . SER A 1 190 ? -10.162 2.242 0.484 1.00 95.12 190 SER A N 1
ATOM 1520 C CA . SER A 1 190 ? -10.261 3.547 -0.170 1.00 95.12 190 SER A CA 1
ATOM 1521 C C . SER A 1 190 ? -10.114 3.473 -1.681 1.00 95.12 190 SER A C 1
ATOM 1523 O O . SER A 1 190 ? -10.344 4.484 -2.337 1.00 95.12 190 SER A O 1
ATOM 1525 N N . VAL A 1 191 ? -9.769 2.310 -2.242 1.00 93.81 191 VAL A N 1
ATOM 1526 C CA . VAL A 1 191 ? -9.674 2.139 -3.690 1.00 93.81 191 VAL A CA 1
ATOM 1527 C C . VAL A 1 191 ? -11.022 2.450 -4.329 1.00 93.81 191 VAL A C 1
ATOM 1529 O O . VAL A 1 191 ? -12.030 1.773 -4.085 1.00 93.81 191 VAL A O 1
ATOM 1532 N N . GLN A 1 192 ? -11.001 3.455 -5.198 1.00 89.12 192 GLN A N 1
ATOM 1533 C CA . GLN A 1 192 ? -12.104 3.794 -6.080 1.00 89.12 192 GLN A CA 1
ATOM 1534 C C . GLN A 1 192 ? -11.659 3.601 -7.526 1.00 89.12 192 GLN A C 1
ATOM 1536 O O . GLN A 1 192 ? -10.538 3.960 -7.883 1.00 89.12 192 GLN A O 1
ATOM 1541 N N . VAL A 1 193 ? -12.528 3.027 -8.352 1.00 83.56 193 VAL A N 1
ATOM 1542 C CA . VAL A 1 193 ? -12.235 2.750 -9.763 1.00 83.56 193 VAL A CA 1
ATOM 1543 C C . VAL A 1 193 ? -13.289 3.426 -10.626 1.00 83.56 193 VAL A C 1
ATOM 1545 O O . VAL A 1 193 ? -14.479 3.407 -10.297 1.00 83.56 193 VAL A O 1
ATOM 1548 N N . ALA A 1 194 ? -12.851 4.060 -11.708 1.00 81.94 194 ALA A N 1
ATOM 1549 C CA . ALA A 1 194 ? -13.731 4.728 -12.654 1.00 81.94 194 ALA A CA 1
ATOM 1550 C C . ALA A 1 194 ? -14.548 3.694 -13.443 1.00 81.94 194 ALA A C 1
ATOM 1552 O O . ALA A 1 194 ? -14.001 2.739 -14.000 1.00 81.94 194 ALA A O 1
ATOM 1553 N N . THR A 1 195 ? -15.868 3.886 -13.465 1.00 67.31 195 THR A N 1
ATOM 1554 C CA . THR A 1 195 ? -16.835 2.921 -14.023 1.00 67.31 195 THR A CA 1
ATOM 1555 C C . THR A 1 195 ? -17.189 3.163 -15.490 1.00 67.31 195 THR A C 1
ATOM 1557 O O . THR A 1 195 ? -17.623 2.229 -16.155 1.00 67.31 195 THR A O 1
ATOM 1560 N N . GLU A 1 196 ? -16.945 4.364 -16.018 1.00 65.12 196 GLU A N 1
ATOM 1561 C CA . GLU A 1 196 ? -17.236 4.744 -17.407 1.00 65.12 196 GLU A CA 1
ATOM 1562 C C . GLU A 1 196 ? -16.078 5.567 -17.987 1.00 65.12 196 GLU A C 1
ATOM 1564 O O . GLU A 1 196 ? -15.469 6.361 -17.273 1.00 65.12 196 GLU A O 1
ATOM 1569 N N . GLU A 1 197 ? -15.776 5.400 -19.280 1.00 59.72 197 GLU A N 1
ATOM 1570 C CA . GLU A 1 197 ? -14.685 6.123 -19.963 1.00 59.72 197 GLU A CA 1
ATOM 1571 C C . GLU A 1 197 ? -14.976 7.631 -20.139 1.00 59.72 197 GLU A C 1
ATOM 1573 O O . GLU A 1 197 ? -14.050 8.416 -20.337 1.00 59.72 197 GLU A O 1
ATOM 1578 N N . THR A 1 198 ? -16.242 8.057 -20.036 1.00 56.69 198 THR A N 1
ATOM 1579 C CA . THR A 1 198 ? -16.696 9.427 -20.352 1.00 56.69 198 THR A CA 1
ATOM 1580 C C . THR A 1 198 ? -17.259 10.221 -19.170 1.00 56.69 198 THR A C 1
ATOM 1582 O O . THR A 1 198 ? -17.497 11.420 -19.312 1.00 56.69 198 THR A O 1
ATOM 1585 N N . HIS A 1 199 ? -17.417 9.622 -17.986 1.00 49.59 199 HIS A N 1
ATOM 1586 C CA . HIS A 1 199 ? -17.922 10.319 -16.800 1.00 49.59 199 HIS A CA 1
ATOM 1587 C C . HIS A 1 199 ? -17.090 9.986 -15.557 1.00 49.59 199 HIS A C 1
ATOM 1589 O O . HIS A 1 199 ? -16.784 8.828 -15.291 1.00 49.59 199 HIS A O 1
ATOM 1595 N N . GLN A 1 200 ? -16.749 11.017 -14.772 1.00 60.44 200 GLN A N 1
ATOM 1596 C CA . GLN A 1 200 ? -15.995 10.973 -13.505 1.00 60.44 200 GLN A CA 1
ATOM 1597 C C . GLN A 1 200 ? -16.772 10.271 -12.370 1.00 60.44 200 GLN A C 1
ATOM 1599 O O . GLN A 1 200 ? -16.893 10.782 -11.257 1.00 60.44 200 GLN A O 1
ATOM 1604 N N . LYS A 1 201 ? -17.356 9.105 -12.647 1.00 73.75 201 LYS A N 1
ATOM 1605 C CA . LYS A 1 201 ? -18.082 8.295 -11.681 1.00 73.75 201 LYS A CA 1
ATOM 1606 C C . LYS A 1 201 ? -17.176 7.178 -11.185 1.00 73.75 201 LYS A C 1
ATOM 1608 O O . LYS A 1 201 ? -16.902 6.200 -11.888 1.00 73.75 201 LYS A O 1
ATOM 1613 N N . TYR A 1 202 ? -16.733 7.331 -9.945 1.00 80.44 202 TYR A N 1
ATOM 1614 C CA . TYR A 1 202 ? -15.914 6.353 -9.247 1.00 80.44 202 TYR A CA 1
ATOM 1615 C C . TYR A 1 202 ? -16.787 5.463 -8.358 1.00 80.44 202 TYR A C 1
ATOM 1617 O O . TYR A 1 202 ? -17.651 5.954 -7.633 1.00 80.44 202 TYR A O 1
ATOM 1625 N N . SER A 1 203 ? -16.554 4.152 -8.399 1.00 83.50 203 SER A N 1
ATOM 1626 C CA . SER A 1 203 ? -17.140 3.187 -7.460 1.00 83.50 203 SER A CA 1
ATOM 1627 C C . SER A 1 203 ? -16.086 2.777 -6.435 1.00 83.50 203 SER A C 1
ATOM 1629 O O . SER A 1 203 ? -14.952 2.455 -6.798 1.00 83.50 203 SER A O 1
ATOM 1631 N N . SER A 1 204 ? -16.461 2.782 -5.153 1.00 90.06 204 SER A N 1
ATOM 1632 C CA . SER A 1 204 ? -15.609 2.375 -4.027 1.00 90.06 204 SER A CA 1
ATOM 1633 C C . SER A 1 204 ? -15.479 0.848 -3.959 1.00 90.06 204 SER A C 1
ATOM 1635 O O . SER A 1 204 ? -15.968 0.217 -3.021 1.00 90.06 204 SER A O 1
ATOM 1637 N N . ARG A 1 205 ? -14.819 0.258 -4.960 1.00 91.81 205 ARG A N 1
ATOM 1638 C CA . ARG A 1 205 ? -14.625 -1.193 -5.130 1.00 91.81 205 ARG A CA 1
ATOM 1639 C C . ARG A 1 205 ? -14.047 -1.866 -3.889 1.00 91.81 205 ARG A C 1
ATOM 1641 O O . ARG A 1 205 ? -14.521 -2.926 -3.495 1.00 91.81 205 ARG A O 1
ATOM 1648 N N . GLY A 1 206 ? -13.050 -1.239 -3.266 1.00 93.31 206 GLY A N 1
ATOM 1649 C CA . GLY A 1 206 ? -12.409 -1.783 -2.073 1.00 93.31 206 GLY A CA 1
ATOM 1650 C C . GLY A 1 206 ? -13.363 -1.882 -0.885 1.00 93.31 206 GLY A C 1
ATOM 1651 O O . GLY A 1 206 ? -13.512 -2.943 -0.283 1.00 93.31 206 GLY A O 1
ATOM 1652 N N . LEU A 1 207 ? -14.063 -0.786 -0.582 1.00 95.50 207 LEU A N 1
ATOM 1653 C CA . LEU A 1 207 ? -15.079 -0.751 0.469 1.00 95.50 207 LEU A CA 1
ATOM 1654 C C . LEU A 1 207 ? -16.216 -1.741 0.188 1.00 95.50 207 LEU A C 1
ATOM 1656 O O . LEU A 1 207 ? -16.599 -2.492 1.079 1.00 95.50 207 LEU A O 1
ATOM 1660 N N . GLU A 1 208 ? -16.735 -1.762 -1.042 1.00 94.94 208 GLU A N 1
ATOM 1661 C CA . GLU A 1 208 ? -17.795 -2.685 -1.461 1.00 94.94 208 GLU A CA 1
ATOM 1662 C C . GLU A 1 208 ? -17.395 -4.144 -1.265 1.00 94.94 208 GLU A C 1
ATOM 1664 O O . GLU A 1 208 ? -18.179 -4.905 -0.708 1.00 94.94 208 GLU A O 1
ATOM 1669 N N . TYR A 1 209 ? -16.173 -4.522 -1.646 1.00 95.31 209 TYR A N 1
ATOM 1670 C CA . TYR A 1 209 ? -15.664 -5.875 -1.440 1.00 95.31 209 TYR A CA 1
ATOM 1671 C C . TYR A 1 209 ? -15.564 -6.241 0.048 1.00 95.31 209 TYR A C 1
ATOM 1673 O O . TYR A 1 209 ? -15.982 -7.334 0.451 1.00 95.31 209 TYR A O 1
ATOM 1681 N N . THR A 1 210 ? -15.032 -5.325 0.863 1.00 96.38 210 THR A N 1
ATOM 1682 C CA . THR A 1 210 ? -14.831 -5.517 2.305 1.00 96.38 210 THR A CA 1
ATOM 1683 C C . THR A 1 210 ? -16.146 -5.718 3.049 1.00 96.38 210 THR A C 1
ATOM 1685 O O . THR A 1 210 ? -16.231 -6.581 3.918 1.00 96.38 210 THR A O 1
ATOM 1688 N N . VAL A 1 211 ? -17.186 -4.965 2.689 1.00 95.81 211 VAL A N 1
ATOM 1689 C CA . VAL A 1 211 ? -18.491 -5.019 3.369 1.00 95.81 211 VAL A CA 1
ATOM 1690 C C . VAL A 1 211 ? -19.517 -5.887 2.635 1.00 95.81 211 VAL A C 1
ATOM 1692 O O . VAL A 1 211 ? -20.689 -5.898 3.004 1.00 95.81 211 VAL A O 1
ATOM 1695 N N . GLN A 1 212 ? -19.097 -6.608 1.588 1.00 94.81 212 GLN A N 1
ATOM 1696 C CA . GLN A 1 212 ? -19.987 -7.427 0.756 1.00 94.81 212 GLN A CA 1
ATOM 1697 C C . GLN A 1 212 ? -20.666 -8.545 1.556 1.00 94.81 212 GLN A C 1
ATOM 1699 O O . GLN A 1 212 ? -21.792 -8.930 1.255 1.00 94.81 212 GLN A O 1
ATOM 1704 N N . THR A 1 213 ? -19.968 -9.090 2.553 1.00 94.75 213 THR A N 1
ATOM 1705 C CA . THR A 1 213 ? -20.466 -10.163 3.417 1.00 94.75 213 THR A CA 1
ATOM 1706 C C . THR A 1 213 ? -20.206 -9.807 4.870 1.00 94.75 213 THR A C 1
ATOM 1708 O O . THR A 1 213 ? -19.244 -9.100 5.183 1.00 94.75 213 THR A O 1
ATOM 1711 N N . VAL A 1 214 ? -21.051 -10.330 5.757 1.00 91.81 214 VAL A N 1
ATOM 1712 C CA . VAL A 1 214 ? -20.911 -10.130 7.202 1.00 91.81 214 VAL A CA 1
ATOM 1713 C C . VAL A 1 214 ? -19.571 -10.675 7.700 1.00 91.81 214 VAL A C 1
ATOM 1715 O O . VAL A 1 214 ? -18.906 -10.002 8.479 1.00 91.81 214 VAL A O 1
ATOM 1718 N N . ASP A 1 215 ? -19.128 -11.826 7.190 1.00 94.69 215 ASP A N 1
ATOM 1719 C CA . ASP A 1 215 ? -17.877 -12.465 7.612 1.00 94.69 215 ASP A CA 1
ATOM 1720 C C . ASP A 1 215 ? -16.641 -11.627 7.274 1.00 94.69 215 ASP A C 1
ATOM 1722 O O . ASP A 1 215 ? -15.751 -11.472 8.110 1.00 94.69 215 ASP A O 1
ATOM 1726 N N . ARG A 1 216 ? -16.590 -11.026 6.076 1.00 95.75 216 ARG A N 1
ATOM 1727 C CA . ARG A 1 216 ? -15.475 -10.140 5.699 1.00 95.75 216 ARG A CA 1
ATOM 1728 C C . ARG A 1 216 ? -15.437 -8.884 6.555 1.00 95.75 216 ARG A C 1
ATOM 1730 O O . ARG A 1 216 ? -14.359 -8.499 7.002 1.00 95.75 216 ARG A O 1
ATOM 1737 N N . PHE A 1 217 ? -16.595 -8.272 6.802 1.00 95.38 217 PHE A N 1
ATOM 1738 C CA . PHE A 1 217 ? -16.671 -7.119 7.690 1.00 95.38 217 PHE A CA 1
ATOM 1739 C C . PHE A 1 217 ? -16.216 -7.488 9.109 1.00 95.38 217 PHE A C 1
ATOM 1741 O O . PHE A 1 217 ? -15.350 -6.811 9.652 1.00 95.38 217 PHE A O 1
ATOM 1748 N N . ASN A 1 218 ? -16.709 -8.599 9.666 1.00 94.06 218 ASN A N 1
ATOM 1749 C CA . ASN A 1 218 ? -16.328 -9.069 11.000 1.00 94.06 218 ASN A CA 1
ATOM 1750 C C . ASN A 1 218 ? -14.824 -9.347 11.112 1.00 94.06 218 ASN A C 1
ATOM 1752 O O . ASN A 1 218 ? -14.213 -9.007 12.120 1.00 94.06 218 ASN A O 1
ATOM 1756 N N . ALA A 1 219 ? -14.213 -9.941 10.081 1.00 96.25 219 ALA A N 1
ATOM 1757 C CA . ALA A 1 219 ? -12.775 -10.196 10.062 1.00 96.25 219 ALA A CA 1
ATOM 1758 C C . ALA A 1 219 ? -11.956 -8.895 10.109 1.00 96.25 219 ALA A C 1
ATOM 1760 O O . ALA A 1 219 ? -10.929 -8.840 10.783 1.00 96.25 219 ALA A O 1
ATOM 1761 N N . VAL A 1 220 ? -12.410 -7.843 9.416 1.00 96.62 220 VAL A N 1
ATOM 1762 C CA . VAL A 1 220 ? -11.785 -6.516 9.493 1.00 96.62 220 VAL A CA 1
ATOM 1763 C C . VAL A 1 220 ? -12.004 -5.897 10.870 1.00 96.62 220 VAL A C 1
ATOM 1765 O O . VAL A 1 220 ? -11.034 -5.464 11.488 1.00 96.62 220 VAL A O 1
ATOM 1768 N N . ASP A 1 221 ? -13.245 -5.888 11.357 1.00 93.56 221 ASP A N 1
ATOM 1769 C CA . ASP A 1 221 ? -13.637 -5.265 12.625 1.00 93.56 221 ASP A CA 1
ATOM 1770 C C . ASP A 1 221 ? -12.883 -5.861 13.829 1.00 93.56 221 ASP A C 1
ATOM 1772 O O . ASP A 1 221 ? -12.269 -5.137 14.618 1.00 93.56 221 ASP A O 1
ATOM 1776 N N . MET A 1 222 ? -12.786 -7.195 13.881 1.00 94.00 222 MET A N 1
ATOM 1777 C CA . MET A 1 222 ? -12.040 -7.937 14.903 1.00 94.00 222 MET A CA 1
ATOM 1778 C C . MET A 1 222 ? -10.553 -7.561 14.948 1.00 94.00 222 MET A C 1
ATOM 1780 O O . MET A 1 222 ? -9.936 -7.599 16.013 1.00 94.00 222 MET A O 1
ATOM 1784 N N . VAL A 1 223 ? -9.967 -7.192 13.805 1.00 95.69 223 VAL A N 1
ATOM 1785 C CA . VAL A 1 223 ? -8.566 -6.769 13.720 1.00 95.69 223 VAL A CA 1
ATOM 1786 C C . VAL A 1 223 ? -8.408 -5.297 14.096 1.00 95.69 223 VAL A C 1
ATOM 1788 O O . VAL A 1 223 ? -7.462 -4.966 14.804 1.00 95.69 223 VAL A O 1
ATOM 1791 N N . ILE A 1 224 ? -9.306 -4.403 13.665 1.00 94.62 224 ILE A N 1
ATOM 1792 C CA . ILE A 1 224 ? -9.156 -2.954 13.896 1.00 94.62 224 ILE A CA 1
ATOM 1793 C C . ILE A 1 224 ? -9.574 -2.497 15.297 1.00 94.62 224 ILE A C 1
ATOM 1795 O O . ILE A 1 224 ? -9.003 -1.528 15.801 1.00 94.62 224 ILE A O 1
ATOM 1799 N N . GLY A 1 225 ? -10.529 -3.172 15.943 1.00 93.19 225 GLY A N 1
ATOM 1800 C CA . GLY A 1 225 ? -11.005 -2.830 17.289 1.00 93.19 225 GLY A CA 1
ATOM 1801 C C . GLY A 1 225 ? -9.870 -2.755 18.321 1.00 93.19 225 GLY A C 1
ATOM 1802 O O . GLY A 1 225 ? -9.632 -1.683 18.887 1.00 93.19 225 GLY A O 1
ATOM 1803 N N . PRO A 1 226 ? -9.086 -3.835 18.511 1.00 94.81 226 PRO A N 1
ATOM 1804 C CA . PRO A 1 226 ? -7.961 -3.856 19.449 1.00 94.81 226 PRO A CA 1
ATOM 1805 C C . PRO A 1 226 ? -6.851 -2.836 19.142 1.00 94.81 226 PRO A C 1
ATOM 1807 O O . PRO A 1 226 ? -6.094 -2.451 20.040 1.00 94.81 226 PRO A O 1
ATOM 1810 N N . LEU A 1 227 ? -6.734 -2.367 17.891 1.00 96.38 227 LEU A N 1
ATOM 1811 C CA . LEU A 1 227 ? -5.707 -1.391 17.505 1.00 96.38 227 LEU A CA 1
ATOM 1812 C C . LEU A 1 227 ? -5.926 -0.017 18.134 1.00 96.38 227 LEU A C 1
ATOM 1814 O O . LEU A 1 227 ? -4.949 0.710 18.309 1.00 96.38 227 LEU A O 1
ATOM 1818 N N . VAL A 1 228 ? -7.166 0.338 18.492 1.00 95.25 228 VAL A N 1
ATOM 1819 C CA . VAL A 1 228 ? -7.457 1.597 19.195 1.00 95.25 228 VAL A CA 1
ATOM 1820 C C . VAL A 1 228 ? -6.758 1.592 20.553 1.00 95.25 228 VAL A C 1
ATOM 1822 O O . VAL A 1 228 ? -5.902 2.442 20.805 1.00 95.25 228 VAL A O 1
ATOM 1825 N N . MET A 1 229 ? -7.026 0.580 21.384 1.00 94.56 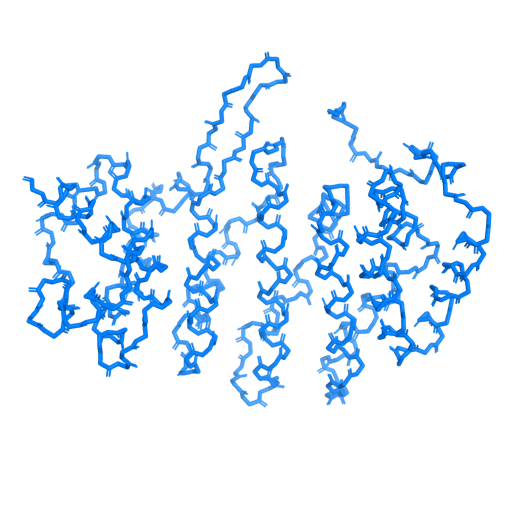229 MET A N 1
ATOM 1826 C CA . MET A 1 229 ? -6.350 0.410 22.675 1.00 94.56 229 MET A CA 1
ATOM 1827 C C . MET A 1 229 ? -4.838 0.278 22.520 1.00 94.56 229 MET A C 1
ATOM 1829 O O . MET A 1 229 ? -4.084 0.908 23.259 1.00 94.56 229 MET A O 1
ATOM 1833 N N . HIS A 1 230 ? -4.370 -0.495 21.536 1.00 94.69 230 HIS A N 1
ATOM 1834 C CA . HIS A 1 230 ? -2.936 -0.624 21.285 1.00 94.69 230 HIS A CA 1
ATOM 1835 C C . HIS A 1 230 ? -2.287 0.728 20.949 1.00 94.69 230 HIS A C 1
ATOM 1837 O O . HIS A 1 230 ? -1.229 1.052 21.489 1.00 94.69 230 HIS A O 1
ATOM 1843 N N . GLY A 1 231 ? -2.923 1.542 20.103 1.00 95.25 231 GLY A N 1
ATOM 1844 C CA . GLY A 1 231 ? -2.452 2.878 19.740 1.00 95.25 231 GLY A CA 1
ATOM 1845 C C . GLY A 1 231 ? -2.441 3.849 20.920 1.00 95.25 231 GLY A C 1
ATOM 1846 O O . GLY A 1 231 ? -1.492 4.618 21.059 1.00 95.25 231 GLY A O 1
ATOM 1847 N N . VAL A 1 232 ? -3.437 3.775 21.807 1.00 95.31 232 VAL A N 1
ATOM 1848 C CA . VAL A 1 232 ? -3.474 4.564 23.050 1.00 95.31 232 VAL A CA 1
ATOM 1849 C C . VAL A 1 232 ? -2.341 4.147 23.993 1.00 95.31 232 VAL A C 1
ATOM 1851 O O . VAL A 1 232 ? -1.550 4.994 24.409 1.00 95.31 232 VAL A O 1
ATOM 1854 N N . ASN A 1 233 ? -2.204 2.847 24.267 1.00 94.12 233 ASN A N 1
ATOM 1855 C CA . ASN A 1 233 ? -1.208 2.308 25.200 1.00 94.12 233 ASN A CA 1
ATOM 1856 C C . ASN A 1 233 ? 0.231 2.570 24.740 1.00 94.12 233 ASN A C 1
ATOM 1858 O O . ASN A 1 233 ? 1.096 2.902 25.546 1.00 94.12 233 ASN A O 1
ATOM 1862 N N . THR A 1 234 ? 0.486 2.454 23.436 1.00 94.38 234 THR A N 1
ATOM 1863 C CA . THR A 1 234 ? 1.806 2.719 22.837 1.00 94.38 234 THR A CA 1
ATOM 1864 C C . THR A 1 234 ? 2.033 4.190 22.489 1.00 94.38 234 THR A C 1
ATOM 1866 O O . THR A 1 234 ? 3.102 4.535 21.991 1.00 94.38 234 THR A O 1
ATOM 1869 N N . ARG A 1 235 ? 1.043 5.065 22.731 1.00 94.81 235 ARG A N 1
ATOM 1870 C CA . ARG A 1 235 ? 1.041 6.480 22.326 1.00 94.81 235 ARG A CA 1
ATOM 1871 C C . ARG A 1 235 ? 1.443 6.679 20.861 1.00 94.81 235 ARG A C 1
ATOM 1873 O O . ARG A 1 235 ? 2.264 7.535 20.542 1.00 94.81 235 ARG A O 1
ATOM 1880 N N . ASN A 1 236 ? 0.859 5.884 19.965 1.00 95.88 236 ASN A N 1
ATOM 1881 C CA . ASN A 1 236 ? 1.180 5.883 18.542 1.00 95.88 236 ASN A CA 1
ATOM 1882 C C . ASN A 1 236 ? 0.107 6.634 17.725 1.00 95.88 236 ASN A C 1
ATOM 1884 O O . ASN A 1 236 ? -0.890 6.028 17.313 1.00 95.88 236 ASN A O 1
ATOM 1888 N N . PRO A 1 237 ? 0.289 7.942 17.450 1.00 96.00 237 PRO A N 1
ATOM 1889 C CA . PRO A 1 237 ? -0.702 8.728 16.720 1.00 96.00 237 PRO A CA 1
ATOM 1890 C C . PRO A 1 237 ? -0.860 8.265 15.269 1.00 96.00 237 PRO A C 1
ATOM 1892 O O . PRO A 1 237 ? -1.962 8.322 14.733 1.00 96.00 237 PRO A O 1
ATOM 1895 N N . LEU A 1 238 ? 0.199 7.761 14.627 1.00 96.69 238 LEU A N 1
ATOM 1896 C CA . LEU A 1 238 ? 0.126 7.295 13.241 1.00 96.69 238 LEU A CA 1
ATOM 1897 C C . LEU A 1 238 ? -0.784 6.066 13.105 1.00 96.69 238 LEU A C 1
ATOM 1899 O O . LEU A 1 238 ? -1.599 6.011 12.185 1.00 96.69 238 LEU A O 1
ATOM 1903 N N . LEU A 1 239 ? -0.695 5.119 14.046 1.00 97.56 239 LEU A N 1
ATOM 1904 C CA . LEU A 1 239 ? -1.610 3.978 14.101 1.00 97.56 239 LEU A CA 1
ATOM 1905 C C . LEU A 1 239 ? -3.057 4.444 14.289 1.00 97.56 239 LEU A C 1
ATOM 1907 O O . LEU A 1 239 ? -3.922 4.064 13.503 1.00 97.56 239 LEU A O 1
ATOM 1911 N N . LEU A 1 240 ? -3.305 5.303 15.283 1.00 97.25 240 LEU A N 1
ATOM 1912 C CA . LEU A 1 240 ? -4.647 5.815 15.576 1.00 97.25 240 LEU A CA 1
ATOM 1913 C C . LEU A 1 240 ? -5.250 6.555 14.375 1.00 97.25 240 LEU A C 1
ATOM 1915 O O . LEU A 1 240 ? -6.417 6.343 14.053 1.00 97.25 240 LEU A O 1
ATOM 1919 N N . LYS A 1 241 ? -4.453 7.352 13.651 1.00 97.94 241 LYS A N 1
ATOM 1920 C CA . LYS A 1 241 ? -4.901 8.029 12.425 1.00 97.94 241 LYS A CA 1
ATOM 1921 C C . LYS A 1 241 ? -5.351 7.033 11.362 1.00 97.94 241 LYS A C 1
ATOM 1923 O O . LYS A 1 241 ? -6.406 7.230 10.761 1.00 97.94 241 LYS A O 1
ATOM 1928 N N . ASN A 1 242 ? -4.596 5.956 11.145 1.00 97.94 242 ASN A N 1
ATOM 1929 C CA . ASN A 1 242 ? -4.976 4.923 10.180 1.00 97.94 242 ASN A CA 1
ATOM 1930 C C . ASN A 1 242 ? -6.260 4.198 10.605 1.00 97.94 242 ASN A C 1
ATOM 1932 O O . ASN A 1 242 ? -7.169 4.062 9.791 1.00 97.94 242 ASN A O 1
ATOM 1936 N N . VAL A 1 243 ? -6.378 3.815 11.880 1.00 97.19 243 VAL A N 1
ATOM 1937 C CA . VAL A 1 243 ? -7.586 3.170 12.425 1.00 97.19 243 VAL A CA 1
ATOM 1938 C C . VAL A 1 243 ? -8.810 4.074 12.274 1.00 97.19 243 VAL A C 1
ATOM 1940 O O . VAL A 1 243 ? -9.860 3.640 11.806 1.00 97.19 243 VAL A O 1
ATOM 1943 N N . PHE A 1 244 ? -8.678 5.359 12.597 1.00 96.56 244 PHE A N 1
ATOM 1944 C CA . PHE A 1 244 ? -9.784 6.306 12.498 1.00 96.56 244 PHE A CA 1
ATOM 1945 C C . PHE A 1 244 ? -10.221 6.566 11.059 1.00 96.56 244 PHE A C 1
ATOM 1947 O O . PHE A 1 244 ? -11.417 6.640 10.775 1.00 96.56 244 PHE A O 1
ATOM 1954 N N . ARG A 1 245 ? -9.270 6.642 10.125 1.00 97.56 245 ARG A N 1
ATOM 1955 C CA . ARG A 1 245 ? -9.583 6.704 8.695 1.00 97.56 245 ARG A CA 1
ATOM 1956 C C . ARG A 1 245 ? -10.324 5.450 8.221 1.00 97.56 245 ARG A C 1
ATOM 1958 O O . ARG A 1 245 ? -11.249 5.582 7.424 1.00 97.56 245 ARG A O 1
ATOM 1965 N N . ILE A 1 246 ? -9.973 4.268 8.738 1.00 97.06 246 ILE A N 1
ATOM 1966 C CA . ILE A 1 246 ? -10.687 3.021 8.429 1.00 97.06 246 ILE A CA 1
ATOM 1967 C C . ILE A 1 246 ? -12.133 3.077 8.916 1.00 97.06 246 ILE A C 1
ATOM 1969 O O . ILE A 1 246 ? -13.033 2.867 8.107 1.00 97.06 246 ILE A O 1
ATOM 1973 N N . TYR A 1 247 ? -12.375 3.430 10.182 1.00 95.56 247 TYR A N 1
ATOM 1974 C CA . TYR A 1 247 ? -13.741 3.553 10.706 1.00 95.56 247 TYR A CA 1
ATOM 1975 C C . TYR A 1 247 ? -14.580 4.551 9.912 1.00 95.56 247 TYR A C 1
ATOM 1977 O O . TYR A 1 247 ? -15.698 4.235 9.515 1.00 95.56 247 TYR A O 1
ATOM 1985 N N . LEU A 1 248 ? -14.035 5.737 9.620 1.00 95.75 248 LEU A N 1
ATOM 1986 C CA . LEU A 1 248 ? -14.744 6.740 8.823 1.00 95.75 248 LEU A CA 1
ATOM 1987 C C . LEU A 1 248 ? -15.125 6.205 7.440 1.00 95.75 248 LEU A C 1
ATOM 1989 O O . LEU A 1 248 ? -16.239 6.450 6.985 1.00 95.75 248 LEU A O 1
ATOM 1993 N N . LYS A 1 249 ? -14.222 5.457 6.796 1.00 95.75 249 LYS A N 1
ATOM 1994 C CA . LYS A 1 249 ? -14.457 4.886 5.470 1.00 95.75 249 LYS A CA 1
ATOM 1995 C C . LYS A 1 249 ? -15.480 3.750 5.503 1.00 95.75 249 LYS A C 1
ATOM 1997 O O . LYS A 1 249 ? -16.343 3.692 4.635 1.00 95.75 249 LYS A O 1
ATOM 2002 N N . LEU A 1 250 ? -15.434 2.887 6.518 1.00 94.94 250 LEU A N 1
ATOM 2003 C CA . LEU A 1 250 ? -16.430 1.833 6.736 1.00 94.94 250 LEU A CA 1
ATOM 2004 C C . LEU A 1 250 ? -17.829 2.417 6.983 1.00 94.94 250 LEU A C 1
ATOM 2006 O O . LEU A 1 250 ? -18.803 1.963 6.383 1.00 94.94 250 LEU A O 1
ATOM 2010 N N . CYS A 1 251 ? -17.921 3.482 7.783 1.00 93.44 251 CYS A N 1
ATOM 2011 C CA . CYS A 1 251 ? -19.179 4.157 8.098 1.00 93.44 251 CYS A CA 1
ATOM 2012 C C . CYS A 1 251 ? -19.802 4.940 6.926 1.00 93.44 251 CYS A C 1
ATOM 2014 O O . CYS A 1 251 ? -20.924 5.430 7.067 1.00 93.44 251 CYS A O 1
ATOM 2016 N N . GLU A 1 252 ? -19.140 5.044 5.764 1.00 93.44 252 GLU A N 1
ATOM 2017 C CA . GLU A 1 252 ? -19.793 5.511 4.529 1.00 93.44 252 GLU A CA 1
ATOM 2018 C C . GLU A 1 252 ? -20.921 4.556 4.087 1.00 93.44 252 GLU A C 1
ATOM 2020 O O . GLU A 1 252 ? -21.842 4.966 3.378 1.00 93.44 252 GLU A O 1
ATOM 2025 N N . LYS A 1 253 ? -20.885 3.284 4.516 1.00 92.75 253 LYS A N 1
ATOM 2026 C CA . LYS A 1 253 ? -21.960 2.309 4.300 1.00 92.75 253 LYS A CA 1
ATOM 2027 C C . LYS A 1 253 ? -22.905 2.309 5.502 1.00 92.75 253 LYS A C 1
ATOM 2029 O O . LYS A 1 253 ? -22.507 2.016 6.627 1.00 92.75 253 LYS A O 1
ATOM 2034 N N . SER A 1 254 ? -24.176 2.632 5.263 1.00 90.75 254 SER A N 1
ATOM 2035 C CA . SER A 1 254 ? -25.180 2.815 6.321 1.00 90.75 254 SER A CA 1
ATOM 2036 C C . SER A 1 254 ? -25.397 1.566 7.175 1.00 90.75 254 SER A C 1
ATOM 2038 O O . SER A 1 254 ? -25.444 1.680 8.393 1.00 90.75 254 SER A O 1
ATOM 2040 N N . ASN A 1 255 ? -25.471 0.387 6.555 1.00 89.31 255 ASN A N 1
ATOM 2041 C CA . ASN A 1 255 ? -25.613 -0.899 7.243 1.00 89.31 255 ASN A CA 1
ATOM 2042 C C . ASN A 1 255 ? -24.432 -1.197 8.180 1.00 89.31 255 ASN A C 1
ATOM 2044 O O . ASN A 1 255 ? -24.630 -1.670 9.293 1.00 89.31 255 ASN A O 1
ATOM 2048 N N . VAL A 1 256 ? -23.213 -0.883 7.745 1.00 91.56 256 VAL A N 1
ATOM 2049 C CA . VAL A 1 256 ? -21.990 -1.057 8.539 1.00 91.56 256 VAL A CA 1
ATOM 2050 C C . VAL A 1 256 ? -21.964 -0.072 9.698 1.00 91.56 256 VAL A C 1
ATOM 2052 O O . VAL A 1 256 ? -21.693 -0.465 10.825 1.00 91.56 256 VAL A O 1
ATOM 2055 N N . ARG A 1 257 ? -22.31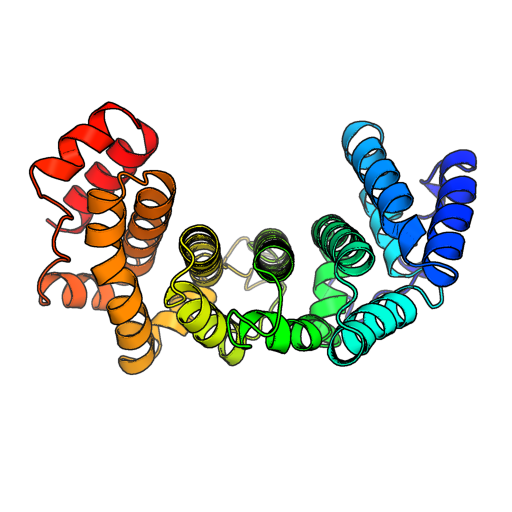6 1.193 9.445 1.00 91.12 257 ARG A N 1
ATOM 2056 C CA . ARG A 1 257 ? -22.434 2.209 10.496 1.00 91.12 257 ARG A CA 1
ATOM 2057 C C . ARG A 1 257 ? -23.432 1.790 11.575 1.00 91.12 257 ARG A C 1
ATOM 2059 O O . ARG A 1 257 ? -23.102 1.876 12.749 1.00 91.12 257 ARG A O 1
ATOM 2066 N N . THR A 1 258 ? -24.626 1.336 11.188 1.00 88.88 258 THR A N 1
ATOM 2067 C CA . THR A 1 258 ? -25.637 0.847 12.139 1.00 88.88 258 THR A CA 1
ATOM 2068 C C . THR A 1 258 ? -25.103 -0.327 12.947 1.00 88.88 258 THR A C 1
ATOM 2070 O O . THR A 1 258 ? -25.220 -0.316 14.164 1.00 88.88 258 THR A O 1
ATOM 2073 N N . LYS A 1 259 ? -24.433 -1.282 12.298 1.00 87.94 259 LYS A N 1
ATOM 2074 C CA . LYS A 1 259 ? -23.850 -2.426 12.995 1.00 87.94 259 LYS A CA 1
ATOM 2075 C C . LYS A 1 259 ? -22.783 -2.022 14.018 1.00 87.94 259 LYS A C 1
ATOM 2077 O O . LYS A 1 259 ? -22.836 -2.478 15.148 1.00 87.94 259 LYS A O 1
ATOM 2082 N N . ILE A 1 260 ? -21.863 -1.122 13.663 1.00 86.62 260 ILE A N 1
ATOM 2083 C CA . ILE A 1 260 ? -20.837 -0.634 14.603 1.00 86.62 260 ILE A CA 1
ATOM 2084 C C . ILE A 1 260 ? -21.470 0.126 15.784 1.00 86.62 260 ILE A C 1
ATOM 2086 O O . ILE A 1 260 ? -20.918 0.123 16.878 1.00 86.62 260 ILE A O 1
ATOM 2090 N N . LEU A 1 261 ? -22.611 0.792 15.569 1.00 85.62 261 LEU A N 1
ATOM 2091 C CA . LEU A 1 261 ? -23.374 1.466 16.627 1.00 85.62 261 LEU A CA 1
ATOM 2092 C C . LEU A 1 261 ? -24.116 0.491 17.552 1.00 85.62 261 LEU A C 1
ATOM 2094 O O . LEU A 1 261 ? -24.269 0.789 18.735 1.00 85.62 261 LEU A O 1
ATOM 2098 N N . GLU A 1 262 ? -24.610 -0.626 17.014 1.00 85.00 262 GLU A N 1
ATOM 2099 C CA . GLU A 1 262 ? -25.262 -1.698 17.778 1.00 85.00 262 GLU A CA 1
ATOM 2100 C C . GLU A 1 262 ? -24.246 -2.524 18.578 1.00 85.00 262 GLU A C 1
ATOM 2102 O O . GLU A 1 262 ? -24.508 -2.897 19.726 1.00 85.00 262 GLU A O 1
ATOM 2107 N N . ASP A 1 263 ? -23.080 -2.780 17.986 1.00 81.38 263 ASP A N 1
ATOM 2108 C CA . ASP A 1 263 ? -21.957 -3.430 18.644 1.00 81.38 263 ASP A CA 1
ATOM 2109 C C . ASP A 1 263 ? -21.301 -2.488 19.675 1.00 81.38 263 ASP A C 1
ATOM 2111 O O . ASP A 1 263 ? -21.452 -1.262 19.668 1.00 81.38 263 ASP A O 1
ATOM 2115 N N . LYS A 1 264 ? -20.546 -3.055 20.623 1.00 76.69 264 LYS A N 1
ATOM 2116 C CA . LYS A 1 264 ? -19.806 -2.232 21.586 1.00 76.69 264 LYS A CA 1
ATOM 2117 C C . LYS A 1 264 ? -18.688 -1.487 20.862 1.00 76.69 264 LYS A C 1
ATOM 2119 O O . LYS A 1 264 ? -17.787 -2.113 20.310 1.00 76.69 264 LYS A O 1
ATOM 2124 N N . MET A 1 265 ? -18.716 -0.157 20.953 1.00 80.94 265 MET A N 1
ATOM 2125 C CA . MET A 1 265 ? -17.630 0.697 20.474 1.00 80.94 265 MET A CA 1
ATOM 2126 C C . MET A 1 265 ? -16.270 0.207 20.996 1.00 80.94 265 MET A C 1
ATOM 2128 O O . MET A 1 265 ? -16.176 -0.165 22.172 1.00 80.94 265 MET A O 1
ATOM 2132 N N . PRO A 1 266 ? -15.211 0.262 20.168 1.00 85.31 266 PRO A N 1
ATOM 2133 C CA . PRO A 1 266 ? -13.871 -0.121 20.584 1.00 85.31 266 PRO A CA 1
ATOM 2134 C C . PRO A 1 266 ? -13.438 0.592 21.862 1.00 85.31 266 PRO A C 1
ATOM 2136 O O . PRO A 1 266 ? -13.563 1.815 22.001 1.00 85.31 266 PRO A O 1
ATOM 2139 N N . GLU A 1 267 ? -12.871 -0.176 22.788 1.00 83.56 267 GLU A N 1
ATOM 2140 C CA . GLU A 1 267 ? -12.286 0.374 24.004 1.00 83.56 267 GLU A CA 1
ATOM 2141 C C . GLU A 1 267 ? -11.191 1.402 23.654 1.00 83.56 267 GLU A C 1
ATOM 2143 O O . GLU A 1 267 ? -10.490 1.291 22.646 1.00 83.56 267 GLU A O 1
ATOM 2148 N N . GLY A 1 268 ? -11.062 2.459 24.461 1.00 83.69 268 GLY A N 1
ATOM 2149 C CA . GLY A 1 268 ? -10.045 3.504 24.256 1.00 83.69 268 GLY A CA 1
ATOM 2150 C C . GLY A 1 268 ? -10.436 4.625 23.292 1.00 83.69 268 GLY A C 1
ATOM 2151 O O . GLY A 1 268 ? -9.834 5.695 23.326 1.00 83.69 268 GLY A O 1
ATOM 2152 N N . MET A 1 269 ? -11.476 4.439 22.475 1.00 84.94 269 MET A N 1
ATOM 2153 C CA . MET A 1 269 ? -11.886 5.409 21.449 1.00 84.94 269 MET A CA 1
ATOM 2154 C C . MET A 1 269 ? -12.339 6.760 22.029 1.00 84.94 269 MET A C 1
ATOM 2156 O O . MET A 1 269 ? -12.124 7.806 21.417 1.00 84.94 269 MET A O 1
ATOM 2160 N N . PHE A 1 270 ? -12.912 6.749 23.236 1.00 86.69 270 PHE A N 1
ATOM 2161 C CA . PHE A 1 270 ? -13.346 7.939 23.982 1.00 86.69 270 PHE A CA 1
ATOM 2162 C C . PHE A 1 270 ? -12.785 7.976 25.413 1.00 86.69 270 PHE A C 1
ATOM 2164 O O . PHE A 1 270 ? -13.370 8.596 26.302 1.00 86.69 270 PHE A O 1
ATOM 2171 N N . SER A 1 271 ? -11.672 7.280 25.667 1.00 87.38 271 SER A N 1
ATOM 2172 C CA . SER A 1 271 ? -11.084 7.224 27.008 1.00 87.38 271 SER A CA 1
ATOM 2173 C C . SER A 1 271 ? -10.360 8.524 27.376 1.00 87.38 271 SER A C 1
ATOM 2175 O O . SER A 1 271 ? -10.084 9.366 26.525 1.00 87.38 271 SER A O 1
ATOM 2177 N N . LYS A 1 272 ? -10.026 8.724 28.656 1.00 87.31 272 LYS A N 1
ATOM 2178 C CA . LYS A 1 272 ? -9.326 9.947 29.094 1.00 87.31 272 LYS A CA 1
ATOM 2179 C C . LYS A 1 272 ? -7.912 10.044 28.511 1.00 87.31 272 LYS A C 1
ATOM 2181 O O . LYS A 1 272 ? -7.419 11.137 28.237 1.00 87.31 272 LYS A O 1
ATOM 2186 N N . GLU A 1 273 ? -7.282 8.897 28.295 1.00 89.75 273 GLU A N 1
ATOM 2187 C CA . GLU A 1 273 ? -5.898 8.750 27.859 1.00 89.75 273 GLU A CA 1
ATOM 2188 C C . GLU A 1 273 ? -5.710 9.249 26.423 1.00 89.75 273 GLU A C 1
ATOM 2190 O O . GLU A 1 273 ? -4.739 9.965 26.154 1.00 89.75 273 GLU A O 1
ATOM 2195 N N . ILE A 1 274 ? -6.658 8.962 25.516 1.00 91.56 274 ILE A N 1
ATOM 2196 C CA . ILE A 1 274 ? -6.547 9.382 24.113 1.00 91.56 274 ILE A CA 1
ATOM 2197 C C . ILE A 1 274 ? -6.548 10.907 23.975 1.00 91.56 274 ILE A C 1
ATOM 2199 O O . ILE A 1 274 ? -5.778 11.440 23.179 1.00 91.56 274 ILE A O 1
ATOM 2203 N N . TYR A 1 275 ? -7.299 11.637 24.810 1.00 90.88 275 TYR A N 1
ATOM 2204 C CA . TYR A 1 275 ? -7.349 13.105 24.759 1.00 90.88 275 TYR A CA 1
ATOM 2205 C C . TYR A 1 275 ? -5.986 13.770 24.979 1.00 90.88 275 TYR A C 1
ATOM 2207 O O . TYR A 1 275 ? -5.751 14.857 24.453 1.00 90.88 275 TYR A O 1
ATOM 2215 N N . SER A 1 276 ? -5.071 13.134 25.719 1.00 90.88 276 SER A N 1
ATOM 2216 C CA . SER A 1 276 ? -3.699 13.640 25.869 1.00 90.88 276 SER A CA 1
ATOM 2217 C C . SER A 1 276 ? -2.901 13.564 24.562 1.00 90.88 276 SER A C 1
ATOM 2219 O O . SER A 1 276 ? -2.144 14.479 24.252 1.00 90.88 276 SER A O 1
ATOM 2221 N N . ILE A 1 277 ? -3.124 12.514 23.766 1.00 93.31 277 ILE A N 1
ATOM 2222 C CA . ILE A 1 277 ? -2.493 12.309 22.458 1.00 93.31 277 ILE A CA 1
ATOM 2223 C C . ILE A 1 277 ? -3.109 13.274 21.436 1.00 93.31 277 ILE A C 1
ATOM 2225 O O . ILE A 1 277 ? -2.379 13.927 20.695 1.00 93.31 277 ILE A O 1
ATOM 2229 N N . LEU A 1 278 ? -4.440 13.431 21.449 1.00 93.56 278 LEU A N 1
ATOM 2230 C CA . LEU A 1 278 ? -5.176 14.324 20.540 1.00 93.56 278 LEU A CA 1
ATOM 2231 C C . LEU A 1 278 ? -4.723 15.784 20.642 1.00 93.56 278 LEU A C 1
ATOM 2233 O O . LEU A 1 278 ? -4.676 16.483 19.635 1.00 93.56 278 LEU A O 1
ATOM 2237 N N . LYS A 1 279 ? -4.365 16.258 21.841 1.00 91.62 279 LYS A N 1
ATOM 2238 C CA . LYS A 1 279 ? -3.871 17.633 22.032 1.00 91.62 279 LYS A CA 1
ATOM 2239 C C . LYS A 1 279 ? -2.581 17.920 21.262 1.00 91.62 279 LYS A C 1
ATOM 2241 O O . LYS A 1 279 ? -2.357 19.065 20.886 1.00 91.62 279 LYS A O 1
ATOM 2246 N N . ASN A 1 280 ? -1.766 16.895 21.027 1.00 92.19 280 ASN A N 1
ATOM 2247 C CA . ASN A 1 280 ? -0.454 17.031 20.403 1.00 92.19 280 ASN A CA 1
ATOM 2248 C C . ASN A 1 280 ? -0.465 16.699 18.899 1.00 92.19 280 ASN A C 1
ATOM 2250 O O . ASN A 1 280 ? 0.538 16.930 18.231 1.00 92.19 280 ASN A O 1
ATOM 2254 N N . ASP A 1 281 ? -1.570 16.175 18.353 1.00 95.69 281 ASP A N 1
ATOM 2255 C CA . ASP A 1 281 ? -1.716 15.860 16.925 1.00 95.69 281 ASP A CA 1
ATOM 2256 C C . ASP A 1 281 ? -3.044 16.423 16.391 1.00 95.69 281 ASP A C 1
ATOM 2258 O O . ASP A 1 281 ? -4.126 15.869 16.610 1.00 95.69 281 ASP A O 1
ATOM 2262 N N . TYR A 1 282 ? -2.947 17.551 15.679 1.00 95.75 282 TYR A N 1
ATOM 2263 C CA . TYR A 1 282 ? -4.096 18.260 15.107 1.00 95.75 282 TYR A CA 1
ATOM 2264 C C . TYR A 1 282 ? -4.919 17.378 14.161 1.00 95.75 282 TYR A C 1
ATOM 2266 O O . TYR A 1 282 ? -6.147 17.356 14.239 1.00 95.75 282 TYR A O 1
ATOM 2274 N N . GLU A 1 283 ? -4.254 16.624 13.286 1.00 96.31 283 GLU A N 1
ATOM 2275 C CA . GLU A 1 283 ? -4.924 15.783 12.297 1.00 96.31 283 GLU A CA 1
ATOM 2276 C C . GLU A 1 283 ? -5.697 14.646 12.974 1.00 96.31 283 GLU A C 1
ATOM 2278 O O . GLU A 1 283 ? -6.849 14.374 12.627 1.00 96.31 283 GLU A O 1
ATOM 2283 N N . LEU A 1 284 ? -5.086 14.003 13.970 1.00 96.44 284 LEU A N 1
ATOM 2284 C CA . LEU A 1 284 ? -5.738 12.958 14.748 1.00 96.44 284 LEU A CA 1
ATOM 2285 C C . LEU A 1 284 ? -6.960 13.504 15.500 1.00 96.44 284 LEU A C 1
ATOM 2287 O O . LEU A 1 284 ? -7.998 12.843 15.531 1.00 96.44 284 LEU A O 1
ATOM 2291 N N . ASN A 1 285 ? -6.863 14.713 16.058 1.00 96.50 285 ASN A N 1
ATOM 2292 C CA . ASN A 1 285 ? -7.985 15.383 16.714 1.00 96.50 285 ASN A CA 1
ATOM 2293 C C . ASN A 1 285 ? -9.149 15.650 15.747 1.00 96.50 285 ASN A C 1
ATOM 2295 O O . ASN A 1 285 ? -10.304 15.387 16.076 1.00 96.50 285 ASN A O 1
ATOM 2299 N N . GLU A 1 286 ? -8.867 16.111 14.528 1.00 96.94 286 GLU A N 1
ATOM 2300 C CA . GLU A 1 286 ? -9.902 16.313 13.509 1.00 96.94 286 GLU A CA 1
ATOM 2301 C C . GLU A 1 286 ? -10.560 14.996 13.070 1.00 96.94 286 GLU A C 1
ATOM 2303 O O . GLU A 1 286 ? -11.783 14.931 12.914 1.00 96.94 286 GLU A O 1
ATOM 2308 N N . LEU A 1 287 ? -9.785 13.917 12.925 1.00 96.38 287 LEU A N 1
ATOM 2309 C CA . LEU A 1 287 ? -10.329 12.582 12.651 1.00 96.38 287 LEU A CA 1
ATOM 2310 C C . LEU A 1 287 ? -11.220 12.085 13.798 1.00 96.38 287 LEU A C 1
ATOM 2312 O O . LEU A 1 287 ? -12.316 11.584 13.546 1.00 96.38 287 LEU A O 1
ATOM 2316 N N . HIS A 1 288 ? -10.792 12.278 15.048 1.00 95.38 288 HIS A N 1
ATOM 2317 C CA . HIS A 1 288 ? -11.564 11.906 16.236 1.00 95.38 288 HIS A CA 1
ATOM 2318 C C . HIS A 1 288 ? -12.898 12.655 16.317 1.00 95.38 288 HIS A C 1
ATOM 2320 O O . HIS A 1 288 ? -13.942 12.035 16.518 1.00 95.38 288 HIS A O 1
ATOM 2326 N N . LYS A 1 289 ? -12.905 13.968 16.056 1.00 94.88 289 LYS A N 1
ATOM 2327 C CA . LYS A 1 289 ? -14.143 14.766 15.991 1.00 94.88 289 LYS A CA 1
ATOM 2328 C C . LYS A 1 289 ? -15.099 14.267 14.908 1.00 94.88 289 LYS A C 1
ATOM 2330 O O . LYS A 1 289 ? -16.303 14.191 15.148 1.00 94.88 289 LYS A O 1
ATOM 2335 N N . LYS A 1 290 ? -14.585 13.923 13.720 1.00 95.38 290 LYS A N 1
ATOM 2336 C CA . LYS A 1 290 ? -15.404 13.362 12.629 1.00 95.38 290 LYS A CA 1
ATOM 2337 C C . LYS A 1 290 ? -16.040 12.043 13.044 1.00 95.38 290 LYS A C 1
ATOM 2339 O O . LYS A 1 290 ? -17.234 11.861 12.838 1.00 95.38 290 LYS A O 1
ATOM 2344 N N . ILE A 1 291 ? -15.269 11.168 13.680 1.00 92.19 291 ILE A N 1
ATOM 2345 C CA . ILE A 1 291 ? -15.772 9.912 14.235 1.00 92.19 291 ILE A CA 1
ATOM 2346 C C . ILE A 1 291 ? -16.871 10.174 15.260 1.00 92.19 291 ILE A C 1
ATOM 2348 O O . ILE A 1 291 ? -17.962 9.632 15.131 1.00 92.19 291 ILE A O 1
ATOM 2352 N N . ALA A 1 292 ? -16.628 11.060 16.227 1.00 90.31 292 ALA A N 1
ATOM 2353 C CA . ALA A 1 292 ? -17.609 11.404 17.250 1.00 90.31 292 ALA A CA 1
ATOM 2354 C C . ALA A 1 292 ? -18.911 11.969 16.659 1.00 90.31 292 ALA A C 1
ATOM 2356 O O . ALA A 1 292 ? -19.963 11.849 17.274 1.00 90.31 292 ALA A O 1
ATOM 2357 N N . LYS A 1 293 ? -18.852 12.599 15.479 1.00 91.56 293 LYS A N 1
ATOM 2358 C CA . LYS A 1 293 ? -20.031 13.083 14.752 1.00 91.56 293 LYS A CA 1
ATOM 2359 C C . LYS A 1 293 ? -20.765 11.966 14.008 1.00 91.56 293 LYS A C 1
ATOM 2361 O O . LYS A 1 293 ? -21.982 12.012 13.933 1.00 91.56 293 LYS A O 1
ATOM 2366 N N . VAL A 1 294 ? -20.039 11.012 13.427 1.00 88.44 294 VAL A N 1
ATOM 2367 C CA . VAL A 1 294 ? -20.619 9.879 12.685 1.00 88.44 294 VAL A CA 1
ATOM 2368 C C . VAL A 1 294 ? -21.240 8.843 13.624 1.00 88.44 294 VAL A C 1
ATOM 2370 O O . VAL A 1 294 ? -22.187 8.170 13.228 1.00 88.44 294 VAL A O 1
ATOM 2373 N N . MET A 1 295 ? -20.713 8.733 14.847 1.00 80.06 295 MET A N 1
ATOM 2374 C CA . MET A 1 295 ? -21.156 7.776 15.865 1.00 80.06 295 MET A CA 1
ATOM 2375 C C . MET A 1 295 ? -22.216 8.334 16.842 1.00 80.06 295 MET A C 1
ATOM 2377 O O . MET A 1 295 ? -22.509 7.689 17.845 1.00 80.06 295 MET A O 1
ATOM 2381 N N . LYS A 1 296 ? -22.745 9.539 16.595 1.00 69.69 296 LYS A N 1
ATOM 2382 C CA . LYS A 1 296 ? -23.887 10.133 17.313 1.00 69.69 296 LYS A CA 1
ATOM 2383 C C . LYS A 1 296 ? -25.147 9.999 16.474 1.00 69.69 296 LYS A C 1
ATOM 2385 O O . LYS A 1 296 ? -26.212 9.803 17.090 1.00 69.69 296 LYS A O 1
#

pLDDT: mean 89.49, std 10.24, range [38.19, 98.5]

Foldseek 3Di:
DPPDVDDALVNAPLVPQDPVRVVVLVVLLVVCLVPLVSLQVNLVSLVVCVVVVVPCNLVSLVCSLNPPCSLVSLLCLLVVCQPPVPAPSNLSSLSSLLSSLLHLNSLLVCLVVVVLVSLLCVLPDDCVSHPPSSNLSNLSSLVSSLVNQAQEQDPRDPLVRLLVSLLSQLPHPDPVSVLSSLLSLLSQQQRWHDDDPPDSDTDSVSLCVQVVDPVSVVSVCVSLLVQLVVCLVVVPLSSLLSSLSNLLSNLVDVVSLVVCLVDDHRPNLPDPSVVVSCVVDVSSVVSSVSVVVSSD

Sequence (296 aa):
MKSKENFTAADFEIEKIEPNTLNLLTHLVTSVMQNESAASELYEFLQCKKETAKESIREIYVFVWFYPGFQLSLLNSICSAYTTNTPSSLESILKLVTLLCEEYVVVRNILQHKLDTSLHPFLCAASVDFSERIKLSVLEIYCSILKTVTNTHCNLIPFSDILPITLRVINQPETRLKVKGTYLLFLIISVQVATEETHQKYSSRGLEYTVQTVDRFNAVDMVIGPLVMHGVNTRNPLLLKNVFRIYLKLCEKSNVRTKILEDKMPEGMFSKEIYSILKNDYELNELHKKIAKVMK

Radius of gyration: 20.87 Å; chains: 1; bounding box: 50×38×58 Å

Secondary structure (DSSP, 8-state):
----S---GGGS-GGGS-HHHHHHHHHHHHHHHH-GGGHHHHHHHHHHHHHH-TTTHHHHHHHHHTSTTHHHHHHHHHHHHHHH--HHHHHHHHHHHHHHTTSHHHHHHHHHTTGGGGGHHHHHS-TTTS-HHHHHHHHHHHHHHHHHHTTBS-----HHHHHHHHHHHHTSS-HHHHHHHHHHHHHHHH--EE--SSS--EE-HHHHHHTSSHHHHHHHHHHHHHHHHHHHHTT-HHHHHHHHHHHHHHTTSHHHHHHHHHSPPPTTTT-HHHHHHHTT-HHHHHHHHHHHHHT-